Protein AF-0000000083948537 (afdb_homodimer)

Organism: NCBI:txid38313

Sequence (370 aa):
MTDNKQLETPTTLDSLDSAQWLHISETVKLLLLSIAQIELTLTDGEHNVTGLGSLFTDMAEQLREVNAWLETQEDTPAEIRDHGRHLAGKVNEGIIAFQFYDRLSQRLNHVVTGLALTEEVLRDEHSRTSEHAWKMLQRTIKSTYSLDCERKMFDLVLQGMPLHEALSQYQDEHLKQNNNDIELFMTDNKQLETPTTLDSLDSAQWLHISETVKLLLLSIAQIELTLTDGEHNVTGLGSLFTDMAEQLREVNAWLETQEDTPAEIRDHGRHLAGKVNEGIIAFQFYDRLSQRLNHVVTGLALTEEVLRDEHSRTSEHAWKMLQRTIKSTYSLDCERKMFDLVLQGMPLHEALSQYQDEHLKQNNNDIELF

Radius of gyration: 29.03 Å; Cα contacts (8 Å, |Δi|>4): 300; chains: 2; bounding box: 61×108×60 Å

Secondary structure (DSSP, 8-state):
-----------THHHHHHHHTHHHHHHHHHHHHHHHHHHHHHHHHHHHHHHHHHHHHHHHHHHHHHHHHHHH-TT--HHHHHHHHHHHHHHHHHHHHTHHHHHHHHHHHHHHHHHHHHHHHHH-HHHHT-HHHHHHHHHHHHHT--SHHHHHHHHHHHTT--HHHHHHHHHHHHHHHHHHHHTT-/-----------THHHHHHHHTHHHHHHHHHHHHHHHHHHHHHHHHHHHHHHHHHHHHHHHHHHHHHHHHHHH-TT--HHHHHHHHHHHHHHHHHHHHTHHHHHHHHHHHHHHHHHHHHHHHHH-HHHHT-HHHHHHHHHHHHHT--SHHHHHHHHHHHTT--HHHHHHHHHHHHHHHHHHHHTT-

Solvent-accessible surface area (backbone atoms only — not comparable to full-atom values): 20155 Å² total; per-residue (Å²): 138,80,76,76,80,78,76,77,71,88,62,71,72,66,63,65,56,50,44,73,46,44,42,53,60,54,50,39,43,50,40,52,50,41,41,51,53,50,51,50,39,49,53,54,47,52,55,51,50,54,51,49,52,52,49,43,53,51,41,50,55,39,47,50,53,43,44,54,53,50,70,72,39,85,83,55,53,67,69,50,55,47,35,46,52,51,40,54,52,48,46,54,50,53,61,58,58,54,52,56,51,55,54,40,51,49,53,51,49,50,40,41,52,43,43,51,52,50,38,53,36,59,72,32,71,72,39,32,55,30,68,65,50,51,51,51,50,52,49,55,48,51,67,70,49,85,47,66,58,54,44,50,37,50,53,39,41,70,72,61,46,56,65,73,58,38,50,50,53,34,50,55,50,45,48,56,53,46,54,58,49,52,68,68,104,137,81,82,75,79,75,76,80,72,91,61,73,72,66,63,66,56,49,41,73,46,44,42,53,60,54,50,40,40,51,41,51,49,42,40,51,54,51,49,51,40,49,54,54,48,51,55,52,49,54,51,50,51,52,49,46,54,51,42,50,56,39,48,50,55,43,45,54,51,50,70,72,39,85,83,55,52,67,69,50,55,47,35,46,52,52,42,55,52,49,46,54,49,52,61,56,58,54,53,58,52,56,54,41,52,49,52,52,49,50,39,40,50,45,44,51,53,51,38,54,34,59,72,33,71,70,39,31,55,29,68,64,50,52,51,52,49,53,50,56,50,51,67,70,49,85,49,67,58,54,44,50,36,49,52,39,41,70,73,61,47,56,64,72,57,37,52,50,51,33,52,54,50,46,47,55,52,47,52,54,50,52,69,69,103

Structure (mmCIF, N/CA/C/O backbone):
data_AF-0000000083948537-model_v1
#
loop_
_entity.id
_entity.type
_entity.pdbx_description
1 polymer 'Chemotaxis protein'
#
loop_
_atom_site.group_PDB
_atom_site.id
_atom_site.type_symbol
_atom_site.label_atom_id
_atom_site.label_alt_id
_atom_site.label_comp_id
_atom_site.label_asym_id
_atom_site.label_entity_id
_atom_site.label_seq_id
_atom_site.pdbx_PDB_ins_code
_atom_site.Cartn_x
_atom_site.Cartn_y
_atom_site.Cartn_z
_atom_site.occupancy
_atom_site.B_iso_or_equiv
_atom_site.auth_seq_id
_atom_site.auth_comp_id
_atom_site.auth_asym_id
_atom_site.auth_atom_id
_atom_site.pdbx_PDB_model_num
ATOM 1 N N . MET A 1 1 ? -27.094 -61.469 -36.25 1 31.59 1 MET A N 1
ATOM 2 C CA . MET A 1 1 ? -27.141 -61.5 -34.781 1 31.59 1 MET A CA 1
ATOM 3 C C . MET A 1 1 ? -25.766 -61.188 -34.188 1 31.59 1 MET A C 1
ATOM 5 O O . MET A 1 1 ? -25.094 -62.062 -33.688 1 31.59 1 MET A O 1
ATOM 9 N N . THR A 1 2 ? -25.016 -60.281 -34.812 1 32.75 2 THR A N 1
ATOM 10 C CA . THR A 1 2 ? -23.625 -59.875 -34.688 1 32.75 2 THR A CA 1
ATOM 11 C C . THR A 1 2 ? -23.375 -59.188 -33.344 1 32.75 2 THR A C 1
ATOM 13 O O . THR A 1 2 ? -24.062 -58.219 -32.969 1 32.75 2 THR A O 1
ATOM 16 N N . ASP A 1 3 ? -22.859 -59.938 -32.375 1 29.58 3 ASP A N 1
ATOM 17 C CA . ASP A 1 3 ? -22.531 -59.625 -30.984 1 29.58 3 ASP A CA 1
ATOM 18 C C . ASP A 1 3 ? -21.531 -58.469 -30.891 1 29.58 3 ASP A C 1
ATOM 20 O O . ASP A 1 3 ? -20.344 -58.688 -30.672 1 29.58 3 ASP A O 1
ATOM 24 N N . ASN A 1 4 ? -21.438 -57.656 -31.781 1 29.3 4 ASN A N 1
ATOM 25 C CA . ASN A 1 4 ? -20.281 -56.781 -31.641 1 29.3 4 ASN A CA 1
ATOM 26 C C . ASN A 1 4 ? -20.219 -56.156 -30.25 1 29.3 4 ASN A C 1
ATOM 28 O O . ASN A 1 4 ? -21.172 -55.531 -29.797 1 29.3 4 ASN A O 1
ATOM 32 N N . LYS A 1 5 ? -19.219 -56.656 -29.422 1 38.5 5 LYS A N 1
ATOM 33 C CA . LYS A 1 5 ? -18.609 -56.188 -28.188 1 38.5 5 LYS A CA 1
ATOM 34 C C . LYS A 1 5 ? -18.547 -54.688 -28.141 1 38.5 5 LYS A C 1
ATOM 36 O O . LYS A 1 5 ? -18.156 -54.031 -29.125 1 38.5 5 LYS A O 1
ATOM 41 N N . GLN A 1 6 ? -19.109 -54.031 -27.141 1 31.92 6 GLN A N 1
ATOM 42 C CA . GLN A 1 6 ? -19.297 -52.781 -26.438 1 31.92 6 GLN A CA 1
ATOM 43 C C . GLN A 1 6 ? -17.953 -52.062 -26.234 1 31.92 6 GLN A C 1
ATOM 45 O O . GLN A 1 6 ? -17.094 -52.531 -25.484 1 31.92 6 GLN A O 1
ATOM 50 N N . LEU A 1 7 ? -17.297 -51.625 -27.266 1 37.03 7 LEU A N 1
ATOM 51 C CA . LEU A 1 7 ? -16.031 -50.906 -27.094 1 37.03 7 LEU A CA 1
ATOM 52 C C . LEU A 1 7 ? -16.125 -49.938 -25.922 1 37.03 7 LEU A C 1
ATOM 54 O O . LEU A 1 7 ? -17 -49.094 -25.859 1 37.03 7 LEU A O 1
ATOM 58 N N . GLU A 1 8 ? -15.625 -50.438 -24.734 1 35.56 8 GLU A N 1
ATOM 59 C CA . GLU A 1 8 ? -15.398 -49.781 -23.469 1 35.56 8 GLU A CA 1
ATOM 60 C C . GLU A 1 8 ? -14.82 -48.375 -23.672 1 35.56 8 GLU A C 1
ATOM 62 O O . GLU A 1 8 ? -13.836 -48.219 -24.391 1 35.56 8 GLU A O 1
ATOM 67 N N . THR A 1 9 ? -15.641 -47.344 -23.75 1 33.66 9 THR A N 1
ATOM 68 C CA . THR A 1 9 ? -15.375 -45.906 -23.844 1 33.66 9 THR A CA 1
ATOM 69 C C . THR A 1 9 ? -14.227 -45.5 -22.922 1 33.66 9 THR A C 1
ATOM 71 O O . THR A 1 9 ? -14.234 -45.844 -21.734 1 33.66 9 THR A O 1
ATOM 74 N N . PRO A 1 10 ? -12.938 -45.344 -23.422 1 35.84 10 PRO A N 1
ATOM 75 C CA . PRO A 1 10 ? -11.773 -44.875 -22.688 1 35.84 10 PRO A CA 1
ATOM 76 C C . PRO A 1 10 ? -12.109 -43.719 -21.734 1 35.84 10 PRO A C 1
ATOM 78 O O . PRO A 1 10 ? -12.328 -42.594 -22.172 1 35.84 10 PRO A O 1
ATOM 81 N N . THR A 1 11 ? -13.18 -43.719 -20.906 1 36.22 11 THR A N 1
ATOM 82 C CA . THR A 1 11 ? -13.703 -42.688 -20 1 36.22 11 THR A CA 1
ATOM 83 C C . THR A 1 11 ? -12.625 -42.25 -19.016 1 36.22 11 THR A C 1
ATOM 85 O O . THR A 1 11 ? -12.625 -41.094 -18.562 1 36.22 11 THR A O 1
ATOM 88 N N . THR A 1 12 ? -11.797 -43.125 -18.406 1 37.47 12 THR A N 1
ATOM 89 C CA . THR A 1 12 ? -11.125 -42.938 -17.125 1 37.47 12 THR A CA 1
ATOM 90 C C . THR A 1 12 ? -9.969 -41.969 -17.266 1 37.47 12 THR A C 1
ATOM 92 O O . THR A 1 12 ? -9.391 -41.531 -16.266 1 37.47 12 THR A O 1
ATOM 95 N N . LEU A 1 13 ? -9.25 -41.844 -18.328 1 38.91 13 LEU A N 1
ATOM 96 C CA . LEU A 1 13 ? -8.047 -41.031 -18.469 1 38.91 13 LEU A CA 1
ATOM 97 C C . LEU A 1 13 ? -8.383 -39.531 -18.344 1 38.91 13 LEU A C 1
ATOM 99 O O . LEU A 1 13 ? -7.512 -38.719 -18 1 38.91 13 LEU A O 1
ATOM 103 N N . ASP A 1 14 ? -9.531 -38.969 -18.672 1 41.09 14 ASP A N 1
ATOM 104 C CA . ASP A 1 14 ? -9.938 -37.594 -18.75 1 41.09 14 ASP A CA 1
ATOM 105 C C . ASP A 1 14 ? -10.047 -36.969 -17.359 1 41.09 14 ASP A C 1
ATOM 107 O O . ASP A 1 14 ? -9.836 -35.75 -17.188 1 41.09 14 ASP A O 1
ATOM 111 N N . SER A 1 15 ? -10.562 -37.531 -16.297 1 42.75 15 SER A N 1
ATOM 112 C CA . SER A 1 15 ? -10.828 -37.156 -14.922 1 42.75 15 SER A CA 1
ATOM 113 C C . SER A 1 15 ? -9.531 -37.031 -14.125 1 42.75 15 SER A C 1
ATOM 115 O O . SER A 1 15 ? -9.438 -36.188 -13.219 1 42.75 15 SER A O 1
ATOM 117 N N . LEU A 1 16 ? -8.625 -38 -14.086 1 44.59 16 LEU A N 1
ATOM 118 C CA . LEU A 1 16 ? -7.324 -38.062 -13.422 1 44.59 16 LEU A CA 1
ATOM 119 C C . LEU A 1 16 ? -6.461 -36.844 -13.82 1 44.59 16 LEU A C 1
ATOM 121 O O . LEU A 1 16 ? -5.719 -36.312 -12.992 1 44.59 16 LEU A O 1
ATOM 125 N N . ASP A 1 17 ? -6.473 -36.469 -15.117 1 51.06 17 ASP A N 1
ATOM 126 C CA . ASP A 1 17 ? -5.703 -35.406 -15.789 1 51.06 17 ASP A CA 1
ATOM 127 C C . ASP A 1 17 ? -6.094 -34.031 -15.289 1 51.06 17 ASP A C 1
ATOM 129 O O . ASP A 1 17 ? -5.242 -33.156 -15.156 1 51.06 17 ASP A O 1
ATOM 133 N N . SER A 1 18 ? -7.344 -33.969 -14.93 1 56.5 18 SER A N 1
ATOM 134 C CA . SER A 1 18 ? -7.902 -32.688 -14.492 1 56.5 18 SER A CA 1
ATOM 135 C C . SER A 1 18 ? -7.336 -32.281 -13.141 1 56.5 18 SER A C 1
ATOM 137 O O . SER A 1 18 ? -7.094 -31.094 -12.906 1 56.5 18 SER A O 1
ATOM 139 N N . ALA A 1 19 ? -7.215 -33.344 -12.234 1 59.75 19 ALA A N 1
ATOM 140 C CA . ALA A 1 19 ? -6.699 -33.062 -10.898 1 59.75 19 ALA A CA 1
ATOM 141 C C . ALA A 1 19 ? -5.262 -32.562 -10.961 1 59.75 19 ALA A C 1
ATOM 143 O O . ALA A 1 19 ? -4.848 -31.734 -10.133 1 59.75 19 ALA A O 1
ATOM 144 N N . GLN A 1 20 ? -4.625 -33 -12.039 1 65.06 20 GLN A N 1
ATOM 145 C CA . GLN A 1 20 ? -3.215 -32.656 -12.172 1 65.06 20 GLN A CA 1
ATOM 146 C C . GLN A 1 20 ? -3.047 -31.172 -12.477 1 65.06 20 GLN A C 1
ATOM 148 O O . GLN A 1 20 ? -2.01 -30.578 -12.156 1 65.06 20 GLN A O 1
ATOM 153 N N . TRP A 1 21 ? -4.254 -30.641 -12.875 1 79.44 21 TRP A N 1
ATOM 154 C CA . TRP A 1 21 ? -4.129 -29.25 -13.273 1 79.44 21 TRP A CA 1
ATOM 155 C C . TRP A 1 21 ? -4.953 -28.344 -12.359 1 79.44 21 TRP A C 1
ATOM 157 O O . TRP A 1 21 ? -5.074 -27.141 -12.609 1 79.44 21 TRP A O 1
ATOM 167 N N . LEU A 1 22 ? -5.461 -28.938 -11.32 1 87.19 22 LEU A N 1
ATOM 168 C CA . LEU A 1 22 ? -6.273 -28.219 -10.336 1 87.19 22 LEU A CA 1
ATOM 169 C C . LEU A 1 22 ? -5.527 -27.016 -9.789 1 87.19 22 LEU A C 1
ATOM 171 O O . LEU A 1 22 ? -6.117 -25.953 -9.602 1 87.19 22 LEU A O 1
ATOM 175 N N . HIS A 1 23 ? -4.223 -27.203 -9.57 1 91.06 23 HIS A N 1
ATOM 176 C CA . HIS A 1 23 ? -3.43 -26.141 -8.945 1 91.06 23 HIS A CA 1
ATOM 177 C C . HIS A 1 23 ? -3.375 -24.906 -9.836 1 91.06 23 HIS A C 1
ATOM 179 O O . HIS A 1 23 ? -3.217 -23.781 -9.344 1 91.06 23 HIS A O 1
ATOM 185 N N . ILE A 1 24 ? -3.547 -25.047 -11.094 1 92.81 24 ILE A N 1
ATOM 186 C CA . ILE A 1 24 ? -3.496 -23.891 -11.984 1 92.8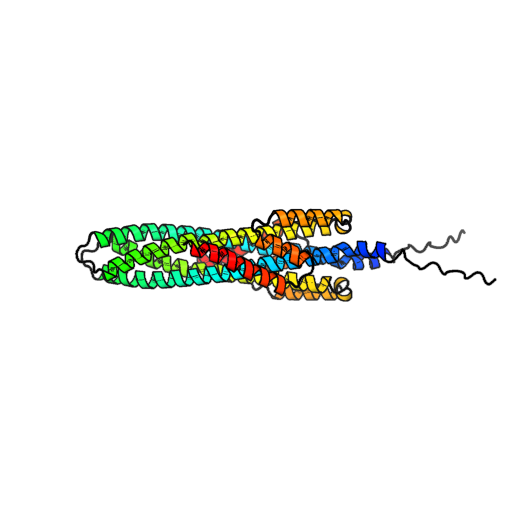1 24 ILE A CA 1
ATOM 187 C C . ILE A 1 24 ? -4.711 -23 -11.75 1 92.81 24 ILE A C 1
ATOM 189 O O . ILE A 1 24 ? -4.57 -21.797 -11.531 1 92.81 24 ILE A O 1
ATOM 193 N N . SER A 1 25 ? -5.855 -23.609 -11.789 1 91.88 25 SER A N 1
ATOM 194 C CA . SER A 1 25 ? -7.082 -22.844 -11.594 1 91.88 25 SER A CA 1
ATOM 195 C C . SER A 1 25 ? -7.109 -22.188 -10.227 1 91.88 25 SER A C 1
ATOM 197 O O . SER A 1 25 ? -7.492 -21.016 -10.102 1 91.88 25 SER A O 1
ATOM 199 N N . GLU A 1 26 ? -6.738 -22.844 -9.234 1 93.31 26 GLU A N 1
ATOM 200 C CA . GLU A 1 26 ? -6.746 -22.312 -7.875 1 93.31 26 GLU A CA 1
ATOM 201 C C . GLU A 1 26 ? -5.742 -21.172 -7.734 1 93.31 26 GLU A C 1
ATOM 203 O O . GLU A 1 26 ? -6.035 -20.156 -7.094 1 93.31 26 GLU A O 1
ATOM 208 N N . THR A 1 27 ? -4.555 -21.312 -8.266 1 95.06 27 THR A N 1
ATOM 209 C CA . THR A 1 27 ? -3.545 -20.266 -8.227 1 95.06 27 THR A CA 1
ATOM 210 C C . THR A 1 27 ? -4.047 -19.016 -8.938 1 95.06 27 THR A C 1
ATOM 212 O O . THR A 1 27 ? -3.896 -17.906 -8.422 1 95.06 27 THR A O 1
ATOM 215 N N . VAL A 1 28 ? -4.625 -19.219 -10.055 1 94.88 28 VAL A N 1
ATOM 216 C CA . VAL A 1 28 ? -5.152 -18.109 -10.828 1 94.88 28 VAL A CA 1
ATOM 217 C C . VAL A 1 28 ? -6.176 -17.328 -10 1 94.88 28 VAL A C 1
ATOM 219 O O . VAL A 1 28 ? -6.145 -16.094 -9.953 1 94.88 28 VAL A O 1
ATOM 222 N N . LYS A 1 29 ? -7.059 -18.031 -9.391 1 93.12 29 LYS A N 1
ATOM 223 C CA . LYS A 1 29 ? -8.055 -17.391 -8.539 1 93.12 29 LYS A CA 1
ATOM 224 C C . LYS A 1 29 ? -7.398 -16.547 -7.453 1 93.12 29 LYS A C 1
ATOM 226 O O . LYS A 1 29 ? -7.828 -15.422 -7.191 1 93.12 29 LYS A O 1
ATOM 231 N N . LEU A 1 30 ? -6.398 -17.062 -6.836 1 94.44 30 LEU A N 1
ATOM 232 C CA . LEU A 1 30 ? -5.746 -16.375 -5.723 1 94.44 30 LEU A CA 1
ATOM 233 C C . LEU A 1 30 ? -4.953 -15.164 -6.215 1 94.44 30 LEU A C 1
ATOM 235 O O . LEU A 1 30 ? -4.875 -14.148 -5.527 1 94.44 30 LEU A O 1
ATOM 239 N N . LEU A 1 31 ? -4.355 -15.32 -7.395 1 96.56 31 LEU A N 1
ATOM 240 C CA . LEU A 1 31 ? -3.695 -14.172 -7.996 1 96.56 31 LEU A CA 1
ATOM 241 C C . LEU A 1 31 ? -4.691 -13.047 -8.25 1 96.56 31 LEU A C 1
ATOM 243 O O . LEU A 1 31 ? -4.426 -11.883 -7.926 1 96.56 31 LEU A O 1
ATOM 247 N N . LEU A 1 32 ? -5.828 -13.398 -8.766 1 94.75 32 LEU A N 1
ATOM 248 C CA . LEU A 1 32 ? -6.867 -12.414 -9.062 1 94.75 32 LEU A CA 1
ATOM 249 C C . LEU A 1 32 ? -7.363 -11.75 -7.781 1 94.75 32 LEU A C 1
ATOM 251 O O . LEU A 1 32 ? -7.578 -10.539 -7.754 1 94.75 32 LEU A O 1
ATOM 255 N N . LEU A 1 33 ? -7.523 -12.492 -6.816 1 94.19 33 LEU A N 1
ATOM 256 C CA . LEU A 1 33 ? -7.938 -11.953 -5.527 1 94.19 33 LEU A CA 1
ATOM 257 C C . LEU A 1 33 ? -6.902 -10.969 -4.992 1 94.19 33 LEU A C 1
ATOM 259 O O . LEU A 1 33 ? -7.258 -9.898 -4.492 1 94.19 33 LEU A O 1
ATOM 263 N N . SER A 1 34 ? -5.672 -11.352 -5.031 1 96.44 34 SER A N 1
ATOM 264 C CA . SER A 1 34 ? -4.598 -10.477 -4.574 1 96.44 34 SER A CA 1
ATOM 265 C C . SER A 1 34 ? -4.59 -9.164 -5.352 1 96.44 34 SER A C 1
ATOM 267 O O . SER A 1 34 ? -4.441 -8.086 -4.77 1 96.44 34 SER A O 1
ATOM 269 N N . ILE A 1 35 ? -4.77 -9.273 -6.66 1 96.31 35 ILE A N 1
ATOM 270 C CA . ILE A 1 35 ? -4.82 -8.078 -7.504 1 96.31 35 ILE A CA 1
ATOM 271 C C . ILE A 1 35 ? -5.977 -7.188 -7.062 1 96.31 35 ILE A C 1
ATOM 273 O O . ILE A 1 35 ? -5.809 -5.977 -6.902 1 96.31 35 ILE A O 1
ATOM 277 N N . ALA A 1 36 ? -7.078 -7.789 -6.852 1 93.44 36 ALA A N 1
ATOM 278 C CA . ALA A 1 36 ? -8.258 -7.039 -6.43 1 93.44 36 ALA A CA 1
ATOM 279 C C . ALA A 1 36 ? -7.992 -6.285 -5.129 1 93.44 36 ALA A C 1
ATOM 281 O O . ALA A 1 36 ? -8.328 -5.102 -5.012 1 93.44 36 ALA A O 1
ATOM 282 N N . GLN A 1 37 ? -7.422 -6.938 -4.195 1 93.06 37 GLN A N 1
ATOM 283 C CA . GLN A 1 37 ? -7.152 -6.34 -2.893 1 93.06 37 GLN A CA 1
ATOM 284 C C . GLN A 1 37 ? -6.164 -5.184 -3.012 1 93.06 37 GLN A C 1
ATOM 286 O O . GLN A 1 37 ? -6.32 -4.152 -2.355 1 93.06 37 GLN A O 1
ATOM 291 N N . ILE A 1 38 ? -5.184 -5.359 -3.801 1 96.56 38 ILE A N 1
ATOM 292 C CA . ILE A 1 38 ? -4.195 -4.297 -3.971 1 96.56 38 ILE A CA 1
ATOM 293 C C . ILE A 1 38 ? -4.836 -3.107 -4.68 1 96.56 38 ILE A C 1
ATOM 295 O O . ILE A 1 38 ? -4.621 -1.957 -4.293 1 96.56 38 ILE A O 1
ATOM 299 N N . GLU A 1 39 ? -5.621 -3.361 -5.688 1 93.62 39 GLU A N 1
ATOM 300 C CA . GLU A 1 39 ? -6.297 -2.283 -6.402 1 93.62 39 GLU A CA 1
ATOM 301 C C . GLU A 1 39 ? -7.211 -1.492 -5.469 1 93.62 39 GLU A C 1
ATOM 303 O O . GLU A 1 39 ? -7.254 -0.262 -5.531 1 93.62 39 GLU A O 1
ATOM 308 N N . LEU A 1 40 ? -7.91 -2.146 -4.688 1 90.75 40 LEU A N 1
ATOM 309 C CA . LEU A 1 40 ? -8.758 -1.475 -3.709 1 90.75 40 LEU A CA 1
ATOM 310 C C . LEU A 1 40 ? -7.918 -0.639 -2.748 1 90.75 40 LEU A C 1
ATOM 312 O O . LEU A 1 40 ? -8.305 0.473 -2.385 1 90.75 40 LEU A O 1
ATOM 316 N N . THR A 1 41 ? -6.836 -1.247 -2.309 1 92.5 41 THR A N 1
ATOM 317 C CA . THR A 1 41 ? -5.918 -0.534 -1.429 1 92.5 41 THR A CA 1
ATOM 318 C C . THR A 1 41 ? -5.434 0.757 -2.082 1 92.5 41 THR A C 1
ATOM 320 O O . THR A 1 41 ? -5.434 1.816 -1.452 1 92.5 41 THR A O 1
ATOM 323 N N . LEU A 1 42 ? -5.047 0.688 -3.33 1 93.31 42 LEU A N 1
ATOM 324 C CA . LEU A 1 42 ? -4.543 1.842 -4.066 1 93.31 42 LEU A CA 1
ATOM 325 C C . LEU A 1 42 ? -5.633 2.891 -4.25 1 93.31 42 LEU A C 1
ATOM 327 O O . LEU A 1 42 ? -5.379 4.09 -4.109 1 93.31 42 LEU A O 1
ATOM 331 N N . THR A 1 43 ? -6.801 2.459 -4.539 1 89.75 43 THR A N 1
ATOM 332 C CA . THR A 1 43 ? -7.918 3.379 -4.73 1 89.75 43 THR A CA 1
ATOM 333 C C . THR A 1 43 ? -8.242 4.113 -3.436 1 89.75 43 THR A C 1
ATOM 335 O O . THR A 1 43 ? -8.352 5.344 -3.424 1 89.75 43 THR A O 1
ATOM 338 N N . ASP A 1 44 ? -8.344 3.391 -2.344 1 86.38 44 ASP A N 1
ATOM 339 C CA . ASP A 1 44 ? -8.586 3.986 -1.033 1 86.38 44 ASP A CA 1
ATOM 340 C C . ASP A 1 44 ? -7.453 4.93 -0.638 1 86.38 44 ASP A C 1
ATOM 342 O O . ASP A 1 44 ? -7.699 6.023 -0.127 1 86.38 44 ASP A O 1
ATOM 346 N N . GLY A 1 45 ? -6.23 4.395 -0.872 1 88.06 45 GLY A N 1
ATOM 347 C CA . GLY A 1 45 ? -5.07 5.207 -0.538 1 88.06 45 GLY A CA 1
ATOM 348 C C . GLY A 1 45 ? -5.023 6.52 -1.297 1 88.06 45 GLY A C 1
ATOM 349 O O . GLY A 1 45 ? -4.734 7.566 -0.717 1 88.06 45 GLY A O 1
ATOM 350 N N . GLU A 1 46 ? -5.289 6.5 -2.584 1 87 46 GLU A N 1
ATOM 351 C CA . GLU A 1 46 ? -5.27 7.691 -3.424 1 87 46 GLU A CA 1
ATOM 352 C C . GLU A 1 46 ? -6.285 8.727 -2.939 1 87 46 GLU A C 1
ATOM 354 O O . GLU A 1 46 ? -5.984 9.922 -2.881 1 87 46 GLU A O 1
ATOM 359 N N . HIS A 1 47 ? -7.441 8.32 -2.598 1 84.12 47 HIS A N 1
ATOM 360 C CA . HIS A 1 47 ? -8.484 9.211 -2.096 1 84.12 47 HIS A CA 1
ATOM 361 C C . HIS A 1 47 ? -8.055 9.891 -0.801 1 84.12 47 HIS A C 1
ATOM 363 O O . HIS A 1 47 ? -8.18 11.109 -0.663 1 84.12 47 HIS A O 1
ATOM 369 N N . ASN A 1 48 ? -7.539 9.086 0.012 1 84.5 48 ASN A N 1
ATOM 370 C CA . ASN A 1 48 ? -7.164 9.602 1.325 1 84.5 48 ASN A CA 1
ATOM 371 C C . ASN A 1 48 ? -5.945 10.516 1.24 1 84.5 48 ASN A C 1
ATOM 373 O O . ASN A 1 48 ? -5.91 11.57 1.88 1 84.5 48 ASN A O 1
ATOM 377 N N . VAL A 1 49 ? -4.957 10.227 0.45 1 86.06 49 VAL A N 1
ATOM 378 C CA . VAL A 1 49 ? -3.738 11.016 0.316 1 86.06 49 VAL A CA 1
ATOM 379 C C . VAL A 1 49 ? -4.059 12.344 -0.371 1 86.06 49 VAL A C 1
ATOM 381 O O . VAL A 1 49 ? -3.508 13.383 -0.01 1 86.06 49 VAL A O 1
ATOM 384 N N . THR A 1 50 ? -4.891 12.312 -1.386 1 84.5 50 THR A N 1
ATOM 385 C CA . THR A 1 50 ? -5.344 13.539 -2.027 1 84.5 50 THR A CA 1
ATOM 386 C C . THR A 1 50 ? -6.008 14.469 -1.015 1 84.5 50 THR A C 1
ATOM 388 O O . THR A 1 50 ? -5.742 15.672 -0.996 1 84.5 50 THR A O 1
ATOM 391 N N . GLY A 1 51 ? -6.836 13.938 -0.18 1 85.06 51 GLY A N 1
ATOM 392 C CA . GLY A 1 51 ? -7.457 14.711 0.881 1 85.06 51 GLY A CA 1
ATOM 393 C C . GLY A 1 51 ? -6.457 15.328 1.84 1 85.06 51 GLY A C 1
ATOM 394 O O . GLY A 1 51 ? -6.582 16.5 2.213 1 85.06 51 GLY A O 1
ATOM 395 N N . LEU A 1 52 ? -5.484 14.562 2.199 1 86.5 52 LEU A N 1
ATOM 396 C CA . LEU A 1 52 ? -4.445 15.055 3.1 1 86.5 52 LEU A CA 1
ATOM 397 C C . LEU A 1 52 ? -3.621 16.156 2.436 1 86.5 52 LEU A C 1
ATOM 399 O O . LEU A 1 52 ? -3.238 17.125 3.086 1 86.5 52 LEU A O 1
ATOM 403 N N . GLY A 1 53 ? -3.346 15.969 1.186 1 84.62 53 GLY A N 1
ATOM 404 C CA . GLY A 1 53 ? -2.645 17.016 0.462 1 84.62 53 GLY A CA 1
ATOM 405 C C . GLY A 1 53 ? -3.367 18.359 0.499 1 84.62 53 GLY A C 1
ATOM 406 O O . GLY A 1 53 ? -2.75 19.391 0.744 1 84.62 53 GLY A O 1
ATOM 407 N N . SER A 1 54 ? -4.625 18.312 0.289 1 87.75 54 SER A N 1
ATOM 408 C CA . SER A 1 54 ? -5.445 19.531 0.352 1 87.75 54 SER A CA 1
ATOM 409 C C . SER A 1 54 ? -5.445 20.125 1.757 1 87.75 54 SER A C 1
ATOM 411 O O . SER A 1 54 ? -5.418 21.344 1.919 1 87.75 54 SER A O 1
ATOM 413 N N . LEU A 1 55 ? -5.488 19.219 2.637 1 88.75 55 LEU A N 1
ATOM 414 C CA . LEU A 1 55 ? -5.484 19.656 4.031 1 88.75 55 LEU A CA 1
ATOM 415 C C . LEU A 1 55 ? -4.211 20.422 4.355 1 88.75 55 LEU A C 1
ATOM 417 O O . LEU A 1 55 ? -4.273 21.5 4.953 1 88.75 55 LEU A O 1
ATOM 421 N N . PHE A 1 56 ? -3.059 20 3.961 1 89.44 56 PHE A N 1
ATOM 422 C CA . PHE A 1 56 ? -1.785 20.656 4.223 1 89.44 56 PHE A CA 1
ATOM 423 C C . PHE A 1 56 ? -1.707 22 3.49 1 89.44 56 PHE A C 1
ATOM 425 O O . PHE A 1 56 ? -1.184 22.969 4.023 1 89.44 56 PHE A O 1
ATOM 432 N N . THR A 1 57 ? -2.207 22.031 2.316 1 88.12 57 THR A N 1
ATOM 433 C CA . THR A 1 57 ? -2.213 23.266 1.552 1 88.12 57 THR A CA 1
ATOM 434 C C . THR A 1 57 ? -3.059 24.328 2.25 1 88.12 57 THR A C 1
ATOM 436 O O . THR A 1 57 ? -2.641 25.484 2.373 1 88.12 57 THR A O 1
ATOM 439 N N . ASP A 1 58 ? -4.207 23.922 2.693 1 90.88 58 ASP A N 1
ATOM 440 C CA . ASP A 1 58 ? -5.086 24.828 3.432 1 90.88 58 ASP A CA 1
ATOM 441 C C . ASP A 1 58 ? -4.414 25.312 4.715 1 90.88 58 ASP A C 1
ATOM 443 O O . ASP A 1 58 ? -4.496 26.5 5.047 1 90.88 58 ASP A O 1
ATOM 447 N N . MET A 1 59 ? -3.811 24.422 5.395 1 92.19 59 MET A N 1
ATOM 448 C CA . MET A 1 59 ? -3.123 24.781 6.629 1 92.19 59 MET A CA 1
ATOM 449 C C . MET A 1 59 ? -2.008 25.781 6.363 1 92.19 59 MET A C 1
ATOM 451 O O . MET A 1 59 ? -1.833 26.734 7.117 1 92.19 59 MET A O 1
ATOM 455 N N . ALA A 1 60 ? -1.274 25.578 5.309 1 91.44 60 ALA A N 1
ATOM 456 C CA . ALA A 1 60 ? -0.189 26.484 4.965 1 91.44 60 ALA A CA 1
ATOM 457 C C . ALA A 1 60 ? -0.714 27.906 4.734 1 91.44 60 ALA A C 1
ATOM 459 O O . ALA A 1 60 ? -0.115 28.875 5.191 1 91.44 60 ALA A O 1
ATOM 460 N N . GLU A 1 61 ? -1.805 27.984 4.055 1 91.81 61 GLU A N 1
ATOM 461 C CA . GLU A 1 61 ? -2.393 29.281 3.738 1 91.81 61 GLU A CA 1
ATOM 462 C C . GLU A 1 61 ? -2.883 29.984 5 1 91.81 61 GLU A C 1
ATOM 464 O O . GLU A 1 61 ? -2.594 31.172 5.211 1 91.81 61 GLU A O 1
ATOM 469 N N . GLN A 1 62 ? -3.627 29.297 5.824 1 91.31 62 GLN A N 1
ATOM 470 C CA . GLN A 1 62 ? -4.148 29.875 7.062 1 91.31 62 GLN A CA 1
ATOM 471 C C . GLN A 1 62 ? -3.018 30.266 8.008 1 91.31 62 GLN A C 1
ATOM 473 O O . GLN A 1 62 ? -3.086 31.297 8.664 1 91.31 62 GLN A O 1
ATOM 478 N N . LEU A 1 63 ? -2.008 29.406 8.07 1 94.44 63 LEU A N 1
ATOM 479 C CA . LEU A 1 63 ? -0.869 29.672 8.938 1 94.44 63 LEU A CA 1
ATOM 480 C C . LEU A 1 63 ? -0.113 30.922 8.484 1 94.44 63 LEU A C 1
ATOM 482 O O . LEU A 1 63 ? 0.383 31.688 9.305 1 94.44 63 LEU A O 1
ATOM 486 N N . ARG A 1 64 ? -0.001 31.078 7.184 1 93.5 64 ARG A N 1
ATOM 487 C CA . ARG A 1 64 ? 0.643 32.25 6.641 1 93.5 64 ARG A CA 1
ATOM 488 C C . ARG A 1 64 ? -0.046 33.531 7.133 1 93.5 64 ARG A C 1
ATOM 490 O O . ARG A 1 64 ? 0.619 34.5 7.496 1 93.5 64 ARG A O 1
ATOM 497 N N . GLU A 1 65 ? -1.354 33.594 7.219 1 93.44 65 GLU A N 1
ATOM 498 C CA . GLU A 1 65 ? -2.121 34.75 7.684 1 93.44 65 GLU A CA 1
ATOM 499 C C . GLU A 1 65 ? -1.868 35 9.164 1 93.44 65 GLU A C 1
ATOM 501 O O . GLU A 1 65 ? -1.666 36.156 9.57 1 93.44 65 GLU A O 1
ATOM 506 N N . VAL A 1 66 ? -1.852 34 9.93 1 94.69 66 VAL A N 1
ATOM 507 C CA . VAL A 1 66 ? -1.627 34.125 11.367 1 94.69 66 VAL A CA 1
ATOM 508 C C . VAL A 1 66 ? -0.217 34.656 11.625 1 94.69 66 VAL A C 1
ATOM 510 O O . VAL A 1 66 ? -0.031 35.625 12.383 1 94.69 66 VAL A O 1
ATOM 513 N N . ASN A 1 67 ? 0.714 34.031 10.938 1 95.12 67 ASN A N 1
ATOM 514 C CA . ASN A 1 67 ? 2.104 34.438 11.141 1 95.12 67 ASN A CA 1
ATOM 515 C C . ASN A 1 67 ? 2.357 35.875 10.672 1 95.12 67 ASN A C 1
ATOM 517 O O . ASN A 1 67 ? 3.125 36.594 11.289 1 95.12 67 ASN A O 1
ATOM 521 N N . ALA A 1 68 ? 1.734 36.219 9.57 1 94.31 68 ALA A N 1
ATOM 522 C CA . ALA A 1 68 ? 1.868 37.594 9.078 1 94.31 68 ALA A CA 1
ATOM 523 C C . ALA A 1 68 ? 1.367 38.594 10.117 1 94.31 68 ALA A C 1
ATOM 525 O O . ALA A 1 68 ? 2.012 39.625 10.359 1 94.31 68 ALA A O 1
ATOM 526 N N . TRP A 1 69 ? 0.273 38.312 10.719 1 93.81 69 TRP A N 1
ATOM 527 C CA . TRP A 1 69 ? -0.292 39.188 11.734 1 93.81 69 TRP A CA 1
ATOM 528 C C . TRP A 1 69 ? 0.612 39.25 12.961 1 93.81 69 TRP A C 1
ATOM 530 O O . TRP A 1 69 ? 0.858 40.312 13.5 1 93.81 69 TRP A O 1
ATOM 540 N N . LEU A 1 70 ? 1.108 38.094 13.391 1 93.62 70 LEU A N 1
ATOM 541 C CA . LEU A 1 70 ? 1.993 38.031 14.547 1 93.62 70 LEU A CA 1
ATOM 542 C C . L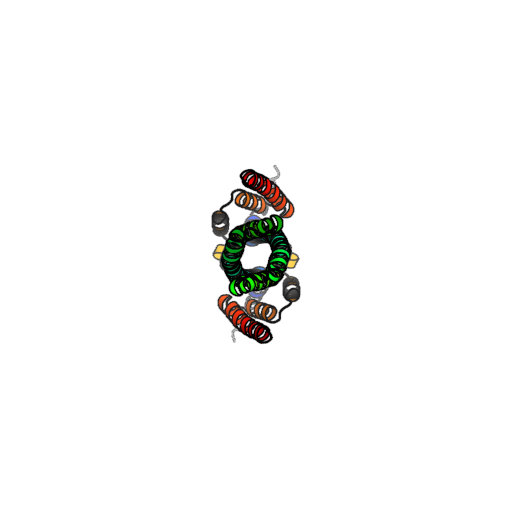EU A 1 70 ? 3.225 38.906 14.328 1 93.62 70 LEU A C 1
ATOM 544 O O . LEU A 1 70 ? 3.699 39.562 15.258 1 93.62 70 LEU A O 1
ATOM 548 N N . GLU A 1 71 ? 3.709 38.969 13.133 1 92.38 71 GLU A N 1
ATOM 549 C CA . GLU A 1 71 ? 4.918 39.719 12.805 1 92.38 71 GLU A CA 1
ATOM 550 C C . GLU A 1 71 ? 4.656 41.219 12.836 1 92.38 71 GLU A C 1
ATOM 552 O O . GLU A 1 71 ? 5.57 42 13.086 1 92.38 71 GLU A O 1
ATOM 557 N N . THR A 1 72 ? 3.424 41.625 12.625 1 90.81 72 THR A N 1
ATOM 558 C CA . THR A 1 72 ? 3.086 43.031 12.609 1 90.81 72 THR A CA 1
ATOM 559 C C . THR A 1 72 ? 2.906 43.562 14.023 1 90.81 72 THR A C 1
ATOM 561 O O . THR A 1 72 ? 2.908 44.781 14.242 1 90.81 72 THR A O 1
ATOM 564 N N . GLN A 1 73 ? 2.748 42.562 14.922 1 89.19 73 GLN A N 1
ATOM 565 C CA . GLN A 1 73 ? 2.504 42.969 16.297 1 89.19 73 GLN A CA 1
ATOM 566 C C . GLN A 1 73 ? 3.814 43.125 17.078 1 89.19 73 GLN A C 1
ATOM 568 O O . GLN A 1 73 ? 4.512 42.125 17.328 1 89.19 73 GLN A O 1
ATOM 573 N N . GLU A 1 74 ? 4.207 44.281 17.531 1 86.75 74 GLU A N 1
ATOM 574 C CA . GLU A 1 74 ? 5.469 44.594 18.203 1 86.75 74 GLU A CA 1
ATOM 575 C C . GLU A 1 74 ? 5.562 43.875 19.547 1 86.75 74 GLU A C 1
ATOM 577 O O . GLU A 1 74 ? 6.656 43.5 19.984 1 86.75 74 GLU A O 1
ATOM 582 N N . ASP A 1 75 ? 4.441 43.656 20.234 1 88.81 75 ASP A N 1
ATOM 583 C CA . ASP A 1 75 ? 4.43 43.125 21.578 1 88.81 75 ASP A CA 1
ATOM 584 C C . ASP A 1 75 ? 4.367 41.594 21.562 1 88.81 75 ASP A C 1
ATOM 586 O O . ASP A 1 75 ? 4.336 40.938 22.609 1 88.81 75 ASP A O 1
ATOM 590 N N . THR A 1 76 ? 4.359 41 20.375 1 92.44 76 THR A N 1
ATOM 591 C CA . THR A 1 76 ? 4.34 39.531 20.312 1 92.44 76 THR A CA 1
ATOM 592 C C . THR A 1 76 ? 5.633 38.969 20.875 1 92.44 76 THR A C 1
ATOM 594 O O . THR A 1 76 ? 6.723 39.281 20.406 1 92.44 76 THR A O 1
ATOM 597 N N . PRO A 1 77 ? 5.492 38.094 21.875 1 94.38 77 PRO A N 1
ATOM 598 C CA . PRO A 1 77 ? 6.688 37.469 22.422 1 94.38 77 PRO A CA 1
ATOM 599 C C . PRO A 1 77 ? 7.461 36.656 21.391 1 94.38 77 PRO A C 1
ATOM 601 O O . PRO A 1 77 ? 6.855 36.031 20.5 1 94.38 77 PRO A O 1
ATOM 604 N N . ALA A 1 78 ? 8.711 36.625 21.531 1 94.06 78 ALA A N 1
ATOM 605 C CA . ALA A 1 78 ? 9.586 35.906 20.609 1 94.06 78 ALA A CA 1
ATOM 606 C C . ALA A 1 78 ? 9.219 34.438 20.547 1 94.06 78 ALA A C 1
ATOM 608 O O . ALA A 1 78 ? 9.25 33.812 19.484 1 94.06 78 ALA A O 1
ATOM 609 N N . GLU A 1 79 ? 8.875 33.906 21.688 1 94.88 79 GLU A N 1
ATOM 610 C CA . GLU A 1 79 ? 8.516 32.5 21.781 1 94.88 79 GLU A CA 1
ATOM 611 C C . GLU A 1 79 ? 7.309 32.188 20.891 1 94.88 79 GLU A C 1
ATOM 613 O O . GLU A 1 79 ? 7.262 31.125 20.25 1 94.88 79 GLU A O 1
ATOM 618 N N . ILE A 1 80 ? 6.398 33.031 20.859 1 94.81 80 ILE A N 1
ATOM 619 C CA . ILE A 1 80 ? 5.18 32.812 20.078 1 94.81 80 ILE A CA 1
ATOM 620 C C . ILE A 1 80 ? 5.492 32.938 18.578 1 94.81 80 ILE A C 1
ATOM 622 O O . ILE A 1 80 ? 5 32.156 17.781 1 94.81 80 ILE A O 1
ATOM 626 N N . ARG A 1 81 ? 6.262 33.906 18.188 1 93.56 81 ARG A N 1
ATOM 627 C CA . ARG A 1 81 ? 6.695 34.031 16.797 1 93.56 81 ARG A CA 1
ATOM 628 C C . ARG A 1 81 ? 7.453 32.781 16.344 1 93.56 81 ARG A C 1
ATOM 630 O O . ARG A 1 81 ? 7.262 32.344 15.211 1 93.56 81 ARG A O 1
ATOM 637 N N . ASP A 1 82 ? 8.258 32.281 17.281 1 94.31 82 ASP A N 1
ATOM 638 C CA . ASP A 1 82 ? 9.008 31.078 16.953 1 94.31 82 ASP A CA 1
ATOM 639 C C . ASP A 1 82 ? 8.07 29.891 16.75 1 94.31 82 ASP A C 1
ATOM 641 O O . ASP A 1 82 ? 8.273 29.078 15.844 1 94.31 82 ASP A O 1
ATOM 645 N N . HIS A 1 83 ? 7.074 29.766 17.594 1 92 83 HIS A N 1
ATOM 646 C CA . HIS A 1 83 ? 6.09 28.703 17.406 1 92 83 HIS A CA 1
ATOM 647 C C . HIS A 1 83 ? 5.438 28.797 16.031 1 92 83 HIS A C 1
ATOM 649 O O . HIS A 1 83 ? 5.281 27.781 15.352 1 92 83 HIS A O 1
ATOM 655 N N . GLY A 1 84 ? 5.082 30 15.633 1 92.38 84 GLY A N 1
ATOM 656 C CA . GLY A 1 84 ? 4.488 30.203 14.328 1 92.38 84 GLY A CA 1
ATOM 657 C C . GLY A 1 84 ? 5.398 29.781 13.188 1 92.38 84 GLY A C 1
ATOM 658 O O . GLY A 1 84 ? 4.961 29.109 12.25 1 92.38 84 GLY A O 1
ATOM 659 N N . ARG A 1 85 ? 6.613 30.141 13.312 1 91.94 85 ARG A N 1
ATOM 660 C CA . ARG A 1 85 ? 7.59 29.812 12.281 1 91.94 85 ARG A CA 1
ATOM 661 C C . ARG A 1 85 ? 7.84 28.312 12.219 1 91.94 85 ARG A C 1
ATOM 663 O O . ARG A 1 85 ? 7.922 27.734 11.141 1 91.94 85 ARG A O 1
ATOM 670 N N . HIS A 1 86 ? 7.965 27.703 13.375 1 92.19 86 HIS A N 1
ATOM 671 C CA . HIS A 1 86 ? 8.172 26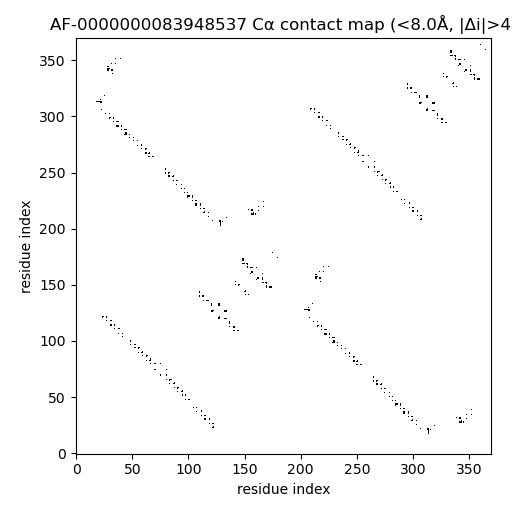.25 13.445 1 92.19 86 HIS A CA 1
ATOM 672 C C . HIS A 1 86 ? 6.992 25.5 12.836 1 92.19 86 HIS A C 1
ATOM 674 O O . HIS A 1 86 ? 7.184 24.5 12.141 1 92.19 86 HIS A O 1
ATOM 680 N N . LEU A 1 87 ? 5.82 26.047 13.117 1 94 87 LEU A N 1
ATOM 681 C CA . LEU A 1 87 ? 4.625 25.438 12.547 1 94 87 LEU A CA 1
ATOM 682 C C . LEU A 1 87 ? 4.672 25.469 11.023 1 94 87 LEU A C 1
ATOM 684 O O . LEU A 1 87 ? 4.371 24.469 10.359 1 94 87 LEU A O 1
ATOM 688 N N . ALA A 1 88 ? 5.031 26.594 10.484 1 91.62 88 ALA A N 1
ATOM 689 C CA . ALA A 1 88 ? 5.121 26.734 9.031 1 91.62 88 ALA A CA 1
ATOM 690 C C . ALA A 1 88 ? 6.129 25.734 8.453 1 91.62 88 ALA A C 1
ATOM 692 O O . ALA A 1 88 ? 5.879 25.125 7.41 1 91.62 88 ALA A O 1
ATOM 693 N N . GLY A 1 89 ? 7.27 25.578 9.109 1 91.5 89 GLY A N 1
ATOM 694 C CA . GLY A 1 89 ? 8.258 24.578 8.695 1 91.5 89 GLY A CA 1
ATOM 695 C C . GLY A 1 89 ? 7.723 23.156 8.727 1 91.5 89 GLY A C 1
ATOM 696 O O . GLY A 1 89 ? 7.965 22.391 7.801 1 91.5 89 GLY A O 1
ATOM 697 N N . LYS A 1 90 ? 6.996 22.859 9.727 1 90.12 90 LYS A N 1
ATOM 698 C CA . LYS A 1 90 ? 6.445 21.516 9.883 1 90.12 90 LYS A CA 1
ATOM 699 C C . LYS A 1 90 ? 5.391 21.219 8.812 1 90.12 90 LYS A C 1
ATOM 701 O O . LYS A 1 90 ? 5.305 20.109 8.305 1 90.12 90 LYS A O 1
ATOM 706 N N . VAL A 1 91 ? 4.535 22.188 8.539 1 90.69 91 VAL A N 1
ATOM 707 C CA . VAL A 1 91 ? 3.549 22.031 7.477 1 90.69 91 VAL A CA 1
ATOM 708 C C . VAL A 1 91 ? 4.254 21.719 6.16 1 90.69 91 VAL A C 1
ATOM 710 O O . VAL A 1 91 ? 3.836 20.828 5.422 1 90.69 91 VAL A O 1
ATOM 713 N N . ASN A 1 92 ? 5.32 22.438 5.879 1 87.88 92 ASN A N 1
ATOM 714 C CA . ASN A 1 92 ? 6.086 22.203 4.66 1 87.88 92 ASN A CA 1
ATOM 715 C C . ASN A 1 92 ? 6.703 20.797 4.656 1 87.88 92 ASN A C 1
ATOM 717 O O . ASN A 1 92 ? 6.734 20.141 3.619 1 87.88 92 ASN A O 1
ATOM 721 N N . GLU A 1 93 ? 7.164 20.391 5.805 1 86.5 93 GLU A N 1
ATOM 722 C CA . GLU A 1 93 ? 7.688 19.031 5.941 1 86.5 93 GLU A CA 1
ATOM 723 C C . GLU A 1 93 ? 6.609 18 5.648 1 86.5 93 GLU A C 1
ATOM 725 O O . GLU A 1 93 ? 6.887 16.953 5.043 1 86.5 93 GLU A O 1
ATOM 730 N N . GLY A 1 94 ? 5.445 18.234 6.133 1 83.88 94 GLY A N 1
ATOM 731 C CA . GLY A 1 94 ? 4.332 17.344 5.879 1 83.88 94 GLY A CA 1
ATOM 732 C C . GLY A 1 94 ? 3.992 17.203 4.406 1 83.88 94 GLY A C 1
ATOM 733 O O . GLY A 1 94 ? 3.73 16.109 3.92 1 83.88 94 GLY A O 1
ATOM 734 N N . ILE A 1 95 ? 4.07 18.266 3.707 1 80.88 95 ILE A N 1
ATOM 735 C CA . ILE A 1 95 ? 3.777 18.266 2.279 1 80.88 95 ILE A CA 1
ATOM 736 C C . ILE A 1 95 ? 4.793 17.406 1.539 1 80.88 95 ILE A C 1
ATOM 738 O O . ILE A 1 95 ? 4.426 16.625 0.661 1 80.88 95 ILE A O 1
ATOM 742 N N . ILE A 1 96 ? 6.031 17.391 1.928 1 77.94 96 ILE A N 1
ATOM 743 C CA . ILE A 1 96 ? 7.105 16.625 1.307 1 77.94 96 ILE A CA 1
ATOM 744 C C . ILE A 1 96 ? 6.957 15.148 1.656 1 77.94 96 ILE A C 1
ATOM 746 O O . ILE A 1 96 ? 7.16 14.281 0.804 1 77.94 96 ILE A O 1
ATOM 750 N N . ALA A 1 97 ? 6.559 14.844 2.834 1 73.75 97 ALA A N 1
ATOM 751 C CA . ALA A 1 97 ? 6.461 13.469 3.322 1 73.75 97 ALA A CA 1
ATOM 752 C C . ALA A 1 97 ? 5.418 12.68 2.535 1 73.75 97 ALA A C 1
ATOM 754 O O . ALA A 1 97 ? 5.508 11.461 2.424 1 73.75 97 ALA A O 1
ATOM 755 N N . PHE A 1 98 ? 4.523 13.383 1.873 1 74.62 98 PHE A N 1
ATOM 756 C CA . PHE A 1 98 ? 3.5 12.672 1.116 1 74.62 98 PHE A CA 1
ATOM 757 C C . PHE A 1 98 ? 4.094 12.039 -0.138 1 74.62 98 PHE A C 1
ATOM 759 O O . PHE A 1 98 ? 3.482 11.156 -0.742 1 74.62 98 PHE A O 1
ATOM 766 N N . GLN A 1 99 ? 5.27 12.352 -0.445 1 77.44 99 GLN A N 1
ATOM 767 C CA . GLN A 1 99 ? 5.922 11.773 -1.616 1 77.44 99 GLN A CA 1
ATOM 768 C C . GLN A 1 99 ? 6.125 10.273 -1.448 1 77.44 99 GLN A C 1
ATOM 770 O O . GLN A 1 99 ? 6.176 9.531 -2.434 1 77.44 99 GLN A O 1
ATOM 775 N N . PHE A 1 100 ? 6.219 9.828 -0.149 1 81.62 100 PHE A N 1
ATOM 776 C CA . PHE A 1 100 ? 6.422 8.398 0.064 1 81.62 100 PHE A CA 1
ATOM 777 C C . PHE A 1 100 ? 5.277 7.594 -0.543 1 81.62 100 PHE A C 1
ATOM 779 O O . PHE A 1 100 ? 5.469 6.441 -0.94 1 81.62 100 PHE A O 1
ATOM 786 N N . TYR A 1 101 ? 4.078 8.195 -0.591 1 86.62 101 TYR A N 1
ATOM 787 C CA . TYR A 1 101 ? 2.936 7.453 -1.106 1 86.62 101 TYR A CA 1
ATOM 788 C C . TYR A 1 101 ? 3.07 7.215 -2.605 1 86.62 101 TYR A C 1
ATOM 790 O O . TYR A 1 101 ? 2.604 6.199 -3.125 1 86.62 101 TYR A O 1
ATOM 798 N N . ASP A 1 102 ? 3.674 8.211 -3.252 1 86.75 102 ASP A N 1
ATOM 799 C CA . ASP A 1 102 ? 3.92 8.008 -4.676 1 86.75 102 ASP A CA 1
ATOM 800 C C . ASP A 1 102 ? 4.766 6.758 -4.918 1 86.75 102 ASP A C 1
ATOM 802 O O . ASP A 1 102 ? 4.434 5.938 -5.777 1 86.75 102 ASP A O 1
ATOM 806 N N . ARG A 1 103 ? 5.75 6.629 -4.176 1 86.25 103 ARG A N 1
ATOM 807 C CA . ARG A 1 103 ? 6.609 5.453 -4.293 1 86.25 103 ARG A CA 1
ATOM 808 C C . ARG A 1 103 ? 5.855 4.184 -3.912 1 86.25 103 ARG A C 1
ATOM 810 O O . ARG A 1 103 ? 6.02 3.145 -4.555 1 86.25 103 ARG A O 1
ATOM 817 N N . LEU A 1 104 ? 5.121 4.289 -2.844 1 92.12 104 LEU A N 1
ATOM 818 C CA . LEU A 1 104 ? 4.309 3.162 -2.404 1 92.12 104 LEU A CA 1
ATOM 819 C C . LEU A 1 104 ? 3.355 2.717 -3.51 1 92.12 104 LEU A C 1
ATOM 821 O O . LEU A 1 104 ? 3.273 1.526 -3.822 1 92.12 104 LEU A O 1
ATOM 825 N N . SER A 1 105 ? 2.645 3.676 -4.062 1 94.06 105 SER A N 1
ATOM 826 C CA . SER A 1 105 ? 1.682 3.373 -5.117 1 94.06 105 SER A CA 1
ATOM 827 C C . SER A 1 105 ? 2.373 2.791 -6.348 1 94.06 105 SER A C 1
ATOM 829 O O . SER A 1 105 ? 1.848 1.876 -6.984 1 94.06 105 SER A O 1
ATOM 831 N N . GLN A 1 106 ? 3.48 3.264 -6.66 1 92.12 106 GLN A N 1
ATOM 832 C CA . GLN A 1 106 ? 4.25 2.76 -7.793 1 92.12 106 GLN A CA 1
ATOM 833 C C . GLN A 1 106 ? 4.648 1.302 -7.582 1 92.12 106 GLN A C 1
ATOM 835 O O . GLN A 1 106 ? 4.457 0.465 -8.469 1 92.12 106 GLN A O 1
ATOM 840 N N . ARG A 1 107 ? 5.199 1.035 -6.504 1 93.06 107 ARG A N 1
ATOM 841 C CA . ARG A 1 107 ? 5.613 -0.329 -6.191 1 93.06 107 ARG A CA 1
ATOM 842 C C . ARG A 1 107 ? 4.422 -1.284 -6.23 1 93.06 107 ARG A C 1
ATOM 844 O O . ARG A 1 107 ? 4.523 -2.385 -6.777 1 93.06 107 ARG A O 1
ATOM 851 N N . LEU A 1 108 ? 3.307 -0.893 -5.664 1 96.75 108 LEU A N 1
ATOM 852 C CA . LEU A 1 108 ? 2.119 -1.74 -5.656 1 96.75 108 LEU A CA 1
ATOM 853 C C . LEU A 1 108 ? 1.599 -1.957 -7.074 1 96.75 108 LEU A C 1
ATOM 855 O O . LEU A 1 108 ? 1.114 -3.043 -7.402 1 96.75 108 LEU A O 1
ATOM 859 N N . ASN A 1 109 ? 1.718 -0.95 -7.91 1 96.06 109 ASN A N 1
ATOM 860 C CA . ASN A 1 109 ? 1.336 -1.11 -9.312 1 96.06 109 ASN A CA 1
ATOM 861 C C . ASN A 1 109 ? 2.229 -2.123 -10.023 1 96.06 109 ASN A C 1
ATOM 863 O O . ASN A 1 109 ? 1.752 -2.906 -10.844 1 96.06 109 ASN A O 1
ATOM 867 N N . HIS A 1 110 ? 3.473 -2.088 -9.719 1 94.06 110 HIS A N 1
ATOM 868 C CA . HIS A 1 110 ? 4.383 -3.086 -10.273 1 94.06 110 HIS A CA 1
ATOM 869 C C . HIS A 1 110 ? 3.977 -4.496 -9.852 1 94.06 110 HIS A C 1
ATOM 871 O O . HIS A 1 110 ? 4.02 -5.426 -10.656 1 94.06 110 HIS A O 1
ATOM 877 N N . VAL A 1 111 ? 3.652 -4.609 -8.609 1 97.06 111 VAL A N 1
ATOM 878 C CA . VAL A 1 111 ? 3.211 -5.906 -8.102 1 97.06 111 VAL A CA 1
ATOM 879 C C . VAL A 1 111 ? 1.97 -6.359 -8.867 1 97.06 111 VAL A C 1
ATOM 881 O O . VAL A 1 111 ? 1.891 -7.512 -9.305 1 97.06 111 VAL A O 1
ATOM 884 N N . VAL A 1 112 ? 0.992 -5.477 -9.016 1 97.25 112 VAL A N 1
ATOM 885 C CA . VAL A 1 112 ? -0.24 -5.785 -9.734 1 97.25 112 VAL A CA 1
ATOM 886 C C . VAL A 1 112 ? 0.091 -6.234 -11.156 1 97.25 112 VAL A C 1
ATOM 888 O O . VAL A 1 112 ? -0.443 -7.238 -11.633 1 97.25 112 VAL A O 1
ATOM 891 N N . THR A 1 113 ? 0.95 -5.531 -11.82 1 95.56 113 THR A N 1
ATOM 892 C CA . THR A 1 113 ? 1.355 -5.879 -13.18 1 95.56 113 THR A CA 1
ATOM 893 C C . THR A 1 113 ? 1.965 -7.277 -13.219 1 95.56 113 THR A C 1
ATOM 895 O O . THR A 1 113 ? 1.611 -8.086 -14.078 1 95.56 113 THR A O 1
ATOM 898 N N . GLY A 1 114 ? 2.836 -7.52 -12.328 1 96.38 114 GLY A N 1
ATOM 899 C CA . GLY A 1 114 ? 3.459 -8.828 -12.258 1 96.38 114 GLY A CA 1
ATOM 900 C C . GLY A 1 114 ? 2.467 -9.953 -12.023 1 96.38 114 GLY A C 1
ATOM 901 O O . GLY A 1 114 ? 2.525 -10.992 -12.688 1 96.38 114 GLY A O 1
ATOM 902 N N . LEU A 1 115 ? 1.576 -9.773 -11.086 1 97.62 115 LEU A N 1
ATOM 903 C CA . LEU A 1 115 ? 0.567 -10.781 -10.781 1 97.62 115 LEU A CA 1
ATOM 904 C C . LEU A 1 115 ? -0.354 -11.008 -11.969 1 97.62 115 LEU A C 1
ATOM 906 O O . LEU A 1 115 ? -0.707 -12.148 -12.273 1 97.62 115 LEU A O 1
ATOM 910 N N . ALA A 1 116 ? -0.741 -9.93 -12.617 1 96.38 116 ALA A N 1
ATOM 911 C CA . ALA A 1 116 ? -1.627 -10.023 -13.773 1 96.38 116 ALA A CA 1
ATOM 912 C C . ALA A 1 116 ? -0.963 -10.797 -14.914 1 96.38 116 ALA A C 1
ATOM 914 O O . ALA A 1 116 ? -1.593 -11.648 -15.539 1 96.38 116 ALA A O 1
ATOM 915 N N . LEU A 1 117 ? 0.254 -10.484 -15.211 1 96.69 117 LEU A N 1
ATOM 916 C CA . LEU A 1 117 ? 0.989 -11.18 -16.25 1 96.69 117 LEU A CA 1
ATOM 917 C C . LEU A 1 117 ? 1.144 -12.664 -15.914 1 96.69 117 LEU A C 1
ATOM 919 O O . LEU A 1 117 ? 1.014 -13.523 -16.797 1 96.69 117 LEU A O 1
ATOM 923 N N . THR A 1 118 ? 1.475 -12.945 -14.656 1 97.19 118 THR A N 1
ATOM 924 C CA . THR A 1 118 ? 1.586 -14.328 -14.211 1 97.19 118 THR A CA 1
ATOM 925 C C . THR A 1 118 ? 0.268 -15.07 -14.414 1 97.19 118 THR A C 1
ATOM 927 O O . THR A 1 118 ? 0.255 -16.203 -14.898 1 97.19 118 THR A O 1
ATOM 930 N N . GLU A 1 119 ? -0.786 -14.414 -13.977 1 96.38 119 GLU A N 1
ATOM 931 C CA . GLU A 1 119 ? -2.121 -14.977 -14.164 1 96.38 119 GLU A CA 1
ATOM 932 C C . GLU A 1 119 ? -2.377 -15.297 -15.633 1 96.38 119 GLU A C 1
ATOM 934 O O . GLU A 1 119 ? -2.869 -16.375 -15.961 1 96.38 119 GLU A O 1
ATOM 939 N N . GLU A 1 120 ? -2.055 -14.453 -16.531 1 95.69 120 GLU A N 1
ATOM 940 C CA . GLU A 1 120 ? -2.273 -14.625 -17.969 1 95.69 120 GLU A CA 1
ATOM 941 C C . GLU A 1 120 ? -1.47 -15.805 -18.516 1 95.69 120 GLU A C 1
ATOM 943 O O . GLU A 1 120 ? -1.998 -16.625 -19.266 1 95.69 120 GLU A O 1
ATOM 948 N N . VAL A 1 121 ? -0.222 -15.891 -18.188 1 96.31 121 VAL A N 1
ATOM 949 C CA . VAL A 1 121 ? 0.647 -16.953 -18.656 1 96.31 121 VAL A CA 1
ATOM 950 C C . VAL A 1 121 ? 0.141 -18.297 -18.141 1 96.31 121 VAL A C 1
ATOM 952 O O . VAL A 1 121 ? 0.119 -19.297 -18.875 1 96.31 121 VAL A O 1
ATOM 955 N N . LEU A 1 122 ? -0.302 -18.359 -16.875 1 94.81 122 LEU A N 1
ATOM 956 C CA . LEU A 1 122 ? -0.781 -19.594 -16.266 1 94.81 122 LEU A CA 1
ATOM 957 C C . LEU A 1 122 ? -2.055 -20.078 -16.953 1 94.81 122 LEU A C 1
ATOM 959 O O . LEU A 1 122 ? -2.258 -21.281 -17.109 1 94.81 122 LEU A O 1
ATOM 963 N N . ARG A 1 123 ? -2.852 -19.172 -17.344 1 92.56 123 ARG A N 1
ATOM 964 C CA . ARG A 1 123 ? -4.148 -19.516 -17.906 1 92.56 123 ARG A CA 1
ATOM 965 C C . ARG A 1 123 ? -3.992 -20.109 -19.312 1 92.56 123 ARG A C 1
ATOM 967 O O . ARG A 1 123 ? -4.812 -20.922 -19.734 1 92.56 123 ARG A O 1
ATOM 974 N N . ASP A 1 124 ? -2.938 -19.719 -19.953 1 93.44 124 ASP A N 1
ATOM 975 C CA . ASP A 1 124 ? -2.693 -20.188 -21.312 1 93.44 124 ASP A CA 1
ATOM 976 C C . ASP A 1 124 ? -1.795 -21.422 -21.312 1 93.44 124 ASP A C 1
ATOM 978 O O . ASP A 1 124 ? -0.62 -21.344 -20.953 1 93.44 124 ASP A O 1
ATOM 982 N N . GLU A 1 125 ? -2.305 -22.578 -21.797 1 89 125 GLU A N 1
ATOM 983 C CA . GLU A 1 125 ? -1.597 -23.844 -21.75 1 89 125 GLU A CA 1
ATOM 984 C C . GLU A 1 125 ? -0.278 -23.766 -22.516 1 89 125 GLU A C 1
ATOM 986 O O . GLU A 1 125 ? 0.738 -24.312 -22.062 1 89 125 GLU A O 1
ATOM 991 N N . HIS A 1 126 ? -0.354 -23.172 -23.625 1 90.88 126 HIS A N 1
ATOM 992 C CA . HIS A 1 126 ? 0.858 -23.047 -24.422 1 90.88 126 HIS A CA 1
ATOM 993 C C . HIS A 1 126 ? 1.905 -22.188 -23.719 1 90.88 126 HIS A C 1
ATOM 995 O O . HIS A 1 126 ? 3.07 -22.594 -23.625 1 90.88 126 HIS A O 1
ATOM 1001 N N . SER A 1 127 ? 1.548 -21.156 -23.141 1 93.44 127 SER A N 1
ATOM 1002 C CA . SER A 1 127 ? 2.463 -20.219 -22.484 1 93.44 127 SER A CA 1
ATOM 1003 C C . SER A 1 127 ? 2.977 -20.797 -21.172 1 93.44 127 SER A C 1
ATOM 1005 O O . SER A 1 127 ? 4.141 -20.594 -20.812 1 93.44 127 SER A O 1
ATOM 1007 N N . ARG A 1 128 ? 2.066 -21.484 -20.438 1 92.25 128 ARG A N 1
ATOM 1008 C CA . ARG A 1 128 ? 2.449 -21.922 -19.109 1 92.25 128 ARG A CA 1
ATOM 1009 C C . ARG A 1 128 ? 3.57 -22.953 -19.172 1 92.25 128 ARG A C 1
ATOM 1011 O O . ARG A 1 128 ? 4.34 -23.109 -18.219 1 92.25 128 ARG A O 1
ATOM 1018 N N . THR A 1 129 ? 3.699 -23.656 -20.297 1 90.31 129 THR A N 1
ATOM 1019 C CA . THR A 1 129 ? 4.738 -24.672 -20.438 1 90.31 129 THR A CA 1
ATOM 1020 C C . THR A 1 129 ? 5.902 -24.141 -21.266 1 90.31 129 THR A C 1
ATOM 1022 O O . THR A 1 129 ? 6.832 -24.891 -21.578 1 90.31 129 THR A O 1
ATOM 1025 N N . SER A 1 130 ? 5.848 -22.906 -21.641 1 93.5 130 SER A N 1
ATOM 1026 C CA . SER A 1 130 ? 6.867 -22.281 -22.484 1 93.5 130 SER A CA 1
ATOM 1027 C C . SER A 1 130 ? 7.91 -21.562 -21.641 1 93.5 130 SER A C 1
ATOM 1029 O O . SER A 1 130 ? 7.594 -20.578 -20.969 1 93.5 130 SER A O 1
ATOM 1031 N N . GLU A 1 131 ? 9.125 -21.969 -21.719 1 93.62 131 GLU A N 1
ATOM 1032 C CA . GLU A 1 131 ? 10.227 -21.281 -21.031 1 93.62 131 GLU A CA 1
ATOM 1033 C C . GLU A 1 131 ? 10.367 -19.844 -21.531 1 93.62 131 GLU A C 1
ATOM 1035 O O . GLU A 1 131 ? 10.633 -18.938 -20.734 1 93.62 131 GLU A O 1
ATOM 1040 N N . HIS A 1 132 ? 10.203 -19.734 -22.766 1 95.06 132 HIS A N 1
ATOM 1041 C CA . HIS A 1 132 ? 10.32 -18.406 -23.375 1 95.06 132 HIS A CA 1
ATOM 1042 C C . HIS A 1 132 ? 9.266 -17.453 -22.828 1 95.06 132 HIS A C 1
ATOM 1044 O O . HIS A 1 132 ? 9.57 -16.297 -22.531 1 95.06 132 HIS A O 1
ATOM 1050 N N . ALA A 1 133 ? 8.062 -17.891 -22.703 1 95.56 133 ALA A N 1
ATOM 1051 C CA . ALA A 1 133 ? 6.988 -17.062 -22.156 1 95.56 133 ALA A CA 1
ATOM 1052 C C . ALA A 1 133 ? 7.324 -16.578 -20.75 1 95.56 133 ALA A C 1
ATOM 1054 O O . ALA A 1 133 ? 7.125 -15.398 -20.422 1 95.56 133 ALA A O 1
ATOM 1055 N N . TRP A 1 134 ? 7.863 -17.375 -19.938 1 95.19 134 TRP A N 1
ATOM 1056 C CA . TRP A 1 134 ? 8.227 -17.016 -18.562 1 95.19 134 TRP A CA 1
ATOM 1057 C C . TRP A 1 134 ? 9.406 -16.047 -18.547 1 95.19 134 TRP A C 1
ATOM 1059 O O . TRP A 1 134 ? 9.43 -15.109 -17.75 1 95.19 134 TRP A O 1
ATOM 1069 N N . LYS A 1 135 ? 10.344 -16.281 -19.391 1 95.25 135 LYS A N 1
ATOM 1070 C CA . LYS A 1 135 ? 11.484 -15.367 -19.484 1 95.25 135 LYS A CA 1
ATOM 1071 C C . LYS A 1 135 ? 11.047 -13.969 -19.906 1 95.25 135 LYS A C 1
ATOM 1073 O O . LYS A 1 135 ? 11.531 -12.977 -19.375 1 95.25 135 LYS A O 1
ATOM 1078 N N . MET A 1 136 ? 10.195 -13.914 -20.859 1 96.44 136 MET A N 1
ATOM 1079 C CA . MET A 1 136 ? 9.68 -12.625 -21.312 1 96.44 136 MET A CA 1
ATOM 1080 C C . MET A 1 136 ? 8.922 -11.922 -20.203 1 96.44 136 MET A C 1
ATOM 1082 O O . MET A 1 136 ? 9.055 -10.711 -20.016 1 96.44 136 MET A O 1
ATOM 1086 N N . LEU A 1 137 ? 8.094 -12.695 -19.516 1 96.44 137 LEU A N 1
ATOM 1087 C CA . LEU A 1 137 ? 7.363 -12.156 -18.375 1 96.44 137 LEU A CA 1
ATOM 1088 C C . LEU A 1 137 ? 8.32 -11.586 -17.328 1 96.44 137 LEU A C 1
ATOM 1090 O O . LEU A 1 137 ? 8.133 -10.461 -16.859 1 96.44 137 LEU A O 1
ATOM 1094 N N . GLN A 1 138 ? 9.344 -12.328 -16.984 1 94.88 138 GLN A N 1
ATOM 1095 C CA . GLN A 1 138 ? 10.328 -11.898 -15.992 1 94.88 138 GLN A CA 1
ATOM 1096 C C . GLN A 1 138 ? 11.031 -10.617 -16.438 1 94.88 138 GLN A C 1
ATOM 1098 O O . GLN A 1 138 ? 11.25 -9.711 -15.641 1 94.88 138 GLN A O 1
ATOM 1103 N N . ARG A 1 139 ? 11.297 -10.555 -17.719 1 94.88 139 ARG A N 1
ATOM 1104 C CA . ARG A 1 139 ? 11.938 -9.367 -18.266 1 94.88 139 ARG A CA 1
ATOM 1105 C C . ARG A 1 139 ? 11.023 -8.148 -18.172 1 94.88 139 ARG A C 1
ATOM 1107 O O . ARG A 1 139 ? 11.477 -7.055 -17.828 1 94.88 139 ARG A O 1
ATOM 1114 N N . THR A 1 140 ? 9.836 -8.344 -18.5 1 94.94 140 THR A N 1
ATOM 1115 C CA . THR A 1 140 ? 8.859 -7.262 -18.422 1 94.94 140 THR A CA 1
ATOM 1116 C C . THR A 1 140 ? 8.742 -6.734 -16.984 1 94.94 140 THR A C 1
ATOM 1118 O O . THR A 1 140 ? 8.773 -5.523 -16.766 1 94.94 140 THR A O 1
ATOM 1121 N N . ILE A 1 141 ? 8.641 -7.641 -16.047 1 94.62 141 ILE A N 1
ATOM 1122 C CA . ILE A 1 141 ? 8.516 -7.262 -14.641 1 94.62 141 ILE A CA 1
ATOM 1123 C C . ILE A 1 141 ? 9.758 -6.496 -14.203 1 94.62 141 ILE A C 1
ATOM 1125 O O . ILE A 1 141 ? 9.656 -5.434 -13.586 1 94.62 141 ILE A O 1
ATOM 1129 N N . LYS A 1 142 ? 10.883 -6.984 -14.523 1 94.19 142 LYS A N 1
ATOM 1130 C CA . LYS A 1 142 ? 12.141 -6.363 -14.125 1 94.19 142 LYS A CA 1
ATOM 1131 C C . LYS A 1 142 ? 12.266 -4.953 -14.703 1 94.19 142 LYS A C 1
ATOM 1133 O O . LYS A 1 142 ? 12.797 -4.055 -14.047 1 94.19 142 LYS A O 1
ATOM 1138 N N . SER A 1 143 ? 11.789 -4.734 -15.859 1 93.81 143 SER A N 1
ATOM 1139 C CA . SER A 1 143 ? 11.898 -3.451 -16.547 1 93.81 143 SER A CA 1
ATOM 1140 C C . SER A 1 143 ? 11.055 -2.383 -15.852 1 93.81 143 SER A C 1
ATOM 1142 O O . SER A 1 143 ? 11.266 -1.188 -16.062 1 93.81 143 SER A O 1
ATOM 1144 N N . THR A 1 144 ? 10.078 -2.791 -15.047 1 89.38 144 THR A N 1
ATOM 1145 C CA . THR A 1 144 ? 9.227 -1.83 -14.359 1 89.38 144 THR A CA 1
ATOM 1146 C C . THR A 1 144 ? 9.938 -1.25 -13.141 1 89.38 144 THR A C 1
ATOM 1148 O O . THR A 1 144 ? 9.508 -0.235 -12.586 1 89.38 144 THR A O 1
ATOM 1151 N N . TYR A 1 145 ? 10.984 -1.926 -12.695 1 86.88 145 TYR A N 1
ATOM 1152 C CA . TYR A 1 145 ? 11.727 -1.443 -11.539 1 86.88 145 TYR A CA 1
ATOM 1153 C C . TYR A 1 145 ? 12.664 -0.31 -11.922 1 86.88 145 TYR A C 1
ATOM 1155 O O . TYR A 1 145 ? 13.5 -0.466 -12.828 1 86.88 145 TYR A O 1
ATOM 1163 N N . SER A 1 146 ? 12.555 0.774 -11.219 1 81.06 146 SER A N 1
ATOM 1164 C CA . SER A 1 146 ? 13.359 1.95 -11.547 1 81.06 146 SER A CA 1
ATOM 1165 C C . SER A 1 146 ? 14.648 1.99 -10.734 1 81.06 146 SER A C 1
ATOM 1167 O O . SER A 1 146 ? 15.664 2.514 -11.195 1 81.06 146 SER A O 1
ATOM 1169 N N . LEU A 1 147 ? 14.656 1.442 -9.578 1 81.94 147 LEU A N 1
ATOM 1170 C CA . LEU A 1 147 ? 15.812 1.533 -8.703 1 81.94 147 LEU A CA 1
ATOM 1171 C C . LEU A 1 147 ? 16.703 0.299 -8.844 1 81.94 147 LEU A C 1
ATOM 1173 O O . LEU A 1 147 ? 16.203 -0.821 -8.945 1 81.94 147 LEU A O 1
ATOM 1177 N N . ASP A 1 148 ? 17.953 0.57 -8.727 1 86.31 148 ASP A N 1
ATOM 1178 C CA . ASP A 1 148 ? 18.922 -0.506 -8.867 1 86.31 148 ASP A CA 1
ATOM 1179 C C . ASP A 1 148 ? 18.75 -1.546 -7.758 1 86.31 148 ASP A C 1
ATOM 1181 O O . ASP A 1 148 ? 18.875 -2.748 -8.008 1 86.31 148 ASP A O 1
ATOM 1185 N N . CYS A 1 149 ? 18.562 -1.039 -6.562 1 85.06 149 CYS A N 1
ATOM 1186 C CA . CYS A 1 149 ? 18.438 -1.961 -5.438 1 85.06 149 CYS A CA 1
ATOM 1187 C C . CYS A 1 149 ? 17.234 -2.891 -5.637 1 85.06 149 CYS A C 1
ATOM 1189 O O . CYS A 1 149 ? 17.281 -4.059 -5.246 1 85.06 149 CYS A O 1
ATOM 1191 N N . GLU A 1 150 ? 16.203 -2.477 -6.289 1 86.75 150 GLU A N 1
ATOM 1192 C CA . GLU A 1 150 ? 15.031 -3.299 -6.574 1 86.75 150 GLU A CA 1
ATOM 1193 C C . GLU A 1 150 ? 15.344 -4.359 -7.625 1 86.75 150 GLU A C 1
ATOM 1195 O O . GLU A 1 150 ? 14.906 -5.508 -7.508 1 86.75 150 GLU A O 1
ATOM 1200 N N . ARG A 1 151 ? 16.062 -3.99 -8.641 1 90.56 151 ARG A N 1
ATOM 1201 C CA . ARG A 1 151 ? 16.453 -4.926 -9.688 1 90.56 151 ARG A CA 1
ATOM 1202 C C . ARG A 1 151 ? 17.375 -6.016 -9.148 1 90.56 151 ARG A C 1
ATOM 1204 O O . ARG A 1 151 ? 17.25 -7.184 -9.523 1 90.56 151 ARG A O 1
ATOM 1211 N N . LYS A 1 152 ? 18.25 -5.574 -8.289 1 91.06 152 LYS A N 1
ATOM 1212 C CA . LYS A 1 152 ? 19.125 -6.551 -7.645 1 91.06 152 LYS A CA 1
ATOM 1213 C C . LYS A 1 152 ? 18.328 -7.547 -6.812 1 91.06 152 LYS A C 1
ATOM 1215 O O . LYS A 1 152 ? 18.578 -8.75 -6.855 1 91.06 152 LYS A O 1
ATOM 1220 N N . MET A 1 153 ? 17.438 -7.051 -6.008 1 89.5 153 MET A N 1
ATOM 1221 C CA . MET A 1 153 ? 16.562 -7.926 -5.219 1 89.5 153 MET A CA 1
ATOM 1222 C C . MET A 1 153 ? 15.82 -8.898 -6.117 1 89.5 153 MET A C 1
ATOM 1224 O O . MET A 1 153 ? 15.695 -10.086 -5.793 1 89.5 153 MET A O 1
ATOM 1228 N N . PHE A 1 154 ? 15.344 -8.414 -7.246 1 92.31 154 PHE A N 1
ATOM 1229 C CA . PHE A 1 154 ? 14.672 -9.242 -8.242 1 92.31 154 PHE A CA 1
ATOM 1230 C C . PHE A 1 154 ? 15.562 -10.414 -8.656 1 92.31 154 PHE A C 1
ATOM 1232 O O . PHE A 1 154 ? 15.133 -11.57 -8.609 1 92.31 154 PHE A O 1
ATOM 1239 N N . ASP A 1 155 ? 16.734 -10.109 -9.008 1 93.12 155 ASP A N 1
ATOM 1240 C CA . ASP A 1 155 ? 17.672 -11.125 -9.469 1 93.12 155 ASP A CA 1
ATOM 1241 C C . ASP A 1 155 ? 17.969 -12.141 -8.367 1 93.12 155 ASP A C 1
ATOM 1243 O O . ASP A 1 155 ? 18.047 -13.344 -8.625 1 93.12 155 ASP A O 1
ATOM 1247 N N . LEU A 1 156 ? 18.172 -11.664 -7.195 1 92.44 156 LEU A N 1
ATOM 1248 C CA . LEU A 1 156 ? 18.484 -12.539 -6.074 1 92.44 156 LEU A CA 1
ATOM 1249 C C . LEU A 1 156 ? 17.344 -13.516 -5.809 1 92.44 156 LEU A C 1
ATOM 1251 O O . LEU A 1 156 ? 17.578 -14.711 -5.605 1 92.44 156 LEU A O 1
ATOM 1255 N N . VAL A 1 157 ? 16.156 -13.055 -5.848 1 90.25 157 VAL A N 1
ATOM 1256 C CA . VAL A 1 157 ? 14.992 -13.898 -5.598 1 90.25 157 VAL A CA 1
ATOM 1257 C C . VAL A 1 157 ? 14.844 -14.93 -6.715 1 90.25 157 VAL A C 1
ATOM 1259 O O . VAL A 1 157 ? 14.586 -16.109 -6.453 1 90.25 157 VAL A O 1
ATOM 1262 N N . LEU A 1 158 ? 15.047 -14.516 -7.941 1 90.62 158 LEU A N 1
ATOM 1263 C CA . LEU A 1 158 ? 14.914 -15.422 -9.078 1 90.62 158 LEU A CA 1
ATOM 1264 C C . LEU A 1 158 ? 15.992 -16.5 -9.039 1 90.62 158 LEU A C 1
ATOM 1266 O O . LEU A 1 158 ? 15.797 -17.609 -9.555 1 90.62 158 LEU A O 1
ATOM 1270 N N . GLN A 1 159 ? 17.094 -16.141 -8.438 1 91 159 GLN A N 1
ATOM 1271 C CA . GLN A 1 159 ? 18.203 -17.094 -8.336 1 91 159 GLN A CA 1
ATOM 1272 C C . GLN A 1 159 ? 18 -18.047 -7.164 1 91 159 GLN A C 1
ATOM 1274 O O . GLN A 1 159 ? 18.797 -18.953 -6.949 1 91 159 GLN A O 1
ATOM 1279 N N . GLY A 1 160 ? 17.031 -17.766 -6.383 1 87.75 160 GLY A N 1
ATOM 1280 C CA . GLY A 1 160 ? 16.656 -18.734 -5.355 1 87.75 160 GLY A CA 1
ATOM 1281 C C . GLY A 1 160 ? 17.078 -18.297 -3.959 1 87.75 160 GLY A C 1
ATOM 1282 O O . GLY A 1 160 ? 16.969 -19.078 -3.01 1 87.75 160 GLY A O 1
ATOM 1283 N N . MET A 1 161 ? 17.578 -17.109 -3.783 1 90.19 161 MET A N 1
ATOM 1284 C CA . MET A 1 161 ? 17.906 -16.625 -2.447 1 90.19 161 MET A CA 1
ATOM 1285 C C . MET A 1 161 ? 16.656 -16.562 -1.57 1 90.19 161 MET A C 1
ATOM 1287 O O . MET A 1 161 ? 15.594 -16.125 -2.021 1 90.19 161 MET A O 1
ATOM 1291 N N . PRO A 1 162 ? 16.828 -17.047 -0.352 1 90.25 162 PRO A N 1
ATOM 1292 C CA . PRO A 1 162 ? 15.688 -16.922 0.559 1 90.25 162 PRO A CA 1
ATOM 1293 C C . PRO A 1 162 ? 15.211 -15.469 0.695 1 90.25 162 PRO A C 1
ATOM 1295 O O . PRO A 1 162 ? 16.031 -14.547 0.713 1 90.25 162 PRO A O 1
ATOM 1298 N N . LEU A 1 163 ? 13.922 -15.336 0.771 1 89.81 163 LEU A N 1
ATOM 1299 C CA . LEU A 1 163 ? 13.281 -14.023 0.733 1 89.81 163 LEU A CA 1
ATOM 1300 C C . LEU A 1 163 ? 13.812 -13.125 1.848 1 89.81 163 LEU A C 1
ATOM 1302 O O . LEU A 1 163 ? 14.133 -11.953 1.613 1 89.81 163 LEU A O 1
ATOM 1306 N N . HIS A 1 164 ? 13.852 -13.672 3.074 1 90 164 HIS A N 1
ATOM 1307 C CA . HIS A 1 164 ? 14.289 -12.859 4.203 1 90 164 HIS A CA 1
ATOM 1308 C C . HIS A 1 164 ? 15.703 -12.328 3.992 1 90 164 HIS A C 1
ATOM 1310 O O . HIS A 1 164 ? 16.016 -11.195 4.371 1 90 164 HIS A O 1
ATOM 1316 N N . GLU A 1 165 ? 16.531 -13.094 3.334 1 92.31 165 GLU A N 1
ATOM 1317 C CA . GLU A 1 165 ? 17.906 -12.664 3.033 1 92.31 165 GLU A CA 1
ATOM 1318 C C . GLU A 1 165 ? 17.922 -11.602 1.941 1 92.31 165 GLU A C 1
ATOM 1320 O O . GLU A 1 165 ? 18.656 -10.617 2.043 1 92.31 165 GLU A O 1
ATOM 1325 N N . ALA A 1 166 ? 17.172 -11.828 0.921 1 91.62 166 ALA A N 1
ATOM 1326 C CA . ALA A 1 166 ? 17.078 -10.852 -0.16 1 91.62 166 ALA A CA 1
ATOM 1327 C C . ALA A 1 166 ? 16.594 -9.5 0.359 1 91.62 166 ALA A C 1
ATOM 1329 O O . ALA A 1 166 ? 17.125 -8.453 -0.012 1 91.62 166 ALA A O 1
ATOM 1330 N N . LEU A 1 167 ? 15.625 -9.484 1.245 1 90.75 167 LEU A N 1
ATOM 1331 C CA . LEU A 1 167 ? 15.055 -8.273 1.824 1 90.75 167 LEU A CA 1
ATOM 1332 C C . LEU A 1 167 ? 16.078 -7.566 2.707 1 90.75 167 LEU A C 1
ATOM 1334 O O . LEU A 1 167 ? 16.172 -6.336 2.689 1 90.75 167 LEU A O 1
ATOM 1338 N N . SER A 1 168 ? 16.766 -8.336 3.445 1 90.69 168 SER A N 1
ATOM 1339 C CA . SER A 1 168 ? 17.812 -7.77 4.293 1 90.69 168 SER A CA 1
ATOM 1340 C C . SER A 1 168 ? 18.891 -7.07 3.465 1 90.69 168 SER A C 1
ATOM 1342 O O . SER A 1 168 ? 19.312 -5.965 3.799 1 90.69 168 SER A O 1
ATOM 1344 N N . GLN A 1 169 ? 19.281 -7.648 2.428 1 88.81 169 GLN A N 1
ATOM 1345 C CA . GLN A 1 169 ? 20.266 -7.051 1.546 1 88.81 169 GLN A CA 1
ATOM 1346 C C . GLN A 1 169 ? 19.734 -5.77 0.905 1 88.81 169 GLN A C 1
ATOM 1348 O O . GLN A 1 169 ? 20.469 -4.789 0.767 1 88.81 169 GLN A O 1
ATOM 1353 N N . TYR A 1 170 ? 18.531 -5.762 0.485 1 88.38 170 TYR A N 1
ATOM 1354 C CA . TYR A 1 170 ? 17.891 -4.57 -0.071 1 88.38 170 TYR A CA 1
ATOM 1355 C C . TYR A 1 170 ? 17.938 -3.416 0.924 1 88.38 170 TYR A C 1
ATOM 1357 O O . TYR A 1 170 ? 18.297 -2.293 0.569 1 88.38 170 TYR A O 1
ATOM 1365 N N . GLN A 1 171 ? 17.484 -3.793 2.123 1 85.06 171 GLN A N 1
ATOM 1366 C CA . GLN A 1 171 ? 17.422 -2.771 3.164 1 85.06 171 GLN A CA 1
ATOM 1367 C C . GLN A 1 171 ? 18.812 -2.184 3.434 1 85.06 171 GLN A C 1
ATOM 1369 O O . GLN A 1 171 ? 18.953 -0.972 3.604 1 85.06 171 GLN A O 1
ATOM 1374 N N . ASP A 1 172 ? 19.797 -3.006 3.441 1 85.06 172 ASP A N 1
ATOM 1375 C CA . ASP A 1 172 ? 21.156 -2.564 3.666 1 85.06 172 ASP A CA 1
ATOM 1376 C C . ASP A 1 172 ? 21.641 -1.637 2.549 1 85.06 172 ASP A C 1
ATOM 1378 O O . ASP A 1 172 ? 22.234 -0.591 2.812 1 85.06 172 ASP A O 1
ATOM 1382 N N . GLU A 1 173 ? 21.312 -1.959 1.411 1 82.25 173 GLU A N 1
ATOM 1383 C CA . GLU A 1 173 ? 21.734 -1.177 0.256 1 82.25 173 GLU A CA 1
ATOM 1384 C C . GLU A 1 173 ? 20.938 0.12 0.141 1 82.25 173 GLU A C 1
ATOM 1386 O O . GLU A 1 173 ? 21.5 1.167 -0.198 1 82.25 173 GLU A O 1
ATOM 1391 N N . HIS A 1 174 ? 19.641 -0.05 0.341 1 78.25 174 HIS A N 1
ATOM 1392 C CA . HIS A 1 174 ? 18.75 1.104 0.241 1 78.25 174 HIS A CA 1
ATOM 1393 C C . HIS A 1 174 ? 19.109 2.162 1.28 1 78.25 174 HIS A C 1
ATOM 1395 O O . HIS A 1 174 ? 19.094 3.359 0.982 1 78.25 174 HIS A O 1
ATOM 1401 N N . LEU A 1 175 ? 19.266 1.691 2.49 1 70.19 175 LEU A N 1
ATOM 1402 C CA . LEU A 1 175 ? 19.688 2.605 3.549 1 70.19 175 LEU A CA 1
ATOM 1403 C C . LEU A 1 175 ? 21 3.279 3.195 1 70.19 175 LEU A C 1
ATOM 1405 O O . LEU A 1 175 ? 21.188 4.473 3.445 1 70.19 175 LEU A O 1
ATOM 1409 N N . LYS A 1 176 ? 21.906 2.586 2.691 1 71.44 176 LYS A N 1
ATOM 1410 C CA . LYS A 1 176 ? 23.203 3.137 2.291 1 71.44 176 LYS A CA 1
ATOM 1411 C C . LYS A 1 176 ? 23.031 4.191 1.202 1 71.44 176 LYS A C 1
ATOM 1413 O O . LYS A 1 176 ? 23.703 5.227 1.228 1 71.44 176 LYS A O 1
ATOM 1418 N N . GLN A 1 177 ? 22.094 3.953 0.353 1 67 177 GLN A N 1
ATOM 1419 C CA . GLN A 1 177 ? 21.859 4.883 -0.748 1 67 177 GLN A CA 1
ATOM 1420 C C . GLN A 1 177 ? 21.125 6.133 -0.27 1 67 177 GLN A C 1
ATOM 1422 O O . GLN A 1 177 ? 21.422 7.242 -0.71 1 67 177 GLN A O 1
ATOM 1427 N N . ASN A 1 178 ? 19.984 5.895 0.511 1 62.03 178 ASN A N 1
ATOM 1428 C CA . ASN A 1 178 ? 19.234 7.023 1.045 1 62.03 178 ASN A CA 1
ATOM 1429 C C . ASN A 1 178 ? 20.062 7.832 2.037 1 62.03 178 ASN A C 1
ATOM 1431 O O . ASN A 1 178 ? 19.906 9.047 2.148 1 62.03 178 ASN A O 1
ATOM 1435 N N . ASN A 1 179 ? 20.688 7.129 2.982 1 54.97 179 ASN A N 1
ATOM 1436 C CA . ASN A 1 179 ? 21.609 7.859 3.852 1 54.97 179 ASN A CA 1
ATOM 1437 C C . ASN A 1 179 ? 22.594 8.695 3.043 1 54.97 179 ASN A C 1
ATOM 1439 O O . ASN A 1 179 ? 23.016 9.773 3.48 1 54.97 179 ASN A O 1
ATOM 1443 N N . ASN A 1 180 ? 22.844 8.18 2.023 1 48.97 180 ASN A N 1
ATOM 1444 C CA . ASN A 1 180 ? 23.688 9.008 1.176 1 48.97 180 ASN A CA 1
ATOM 1445 C C . ASN A 1 180 ? 22.922 10.195 0.609 1 48.97 180 ASN A C 1
ATOM 1447 O O . ASN A 1 180 ? 23.484 11.266 0.383 1 48.97 180 ASN A O 1
ATOM 1451 N N . ASP A 1 181 ? 21.688 9.961 0.455 1 44.91 181 ASP A N 1
ATOM 1452 C CA . ASP A 1 181 ? 20.906 11.078 -0.053 1 44.91 181 ASP A CA 1
ATOM 1453 C C . ASP A 1 181 ? 20.531 12.047 1.07 1 44.91 181 ASP A C 1
ATOM 1455 O O . ASP A 1 181 ? 20.422 13.25 0.848 1 44.91 181 ASP A O 1
ATOM 1459 N N . ILE A 1 182 ? 20.031 11.633 2.342 1 41.34 182 ILE A N 1
ATOM 1460 C CA . ILE A 1 182 ? 19.766 12.539 3.451 1 41.34 182 ILE A CA 1
ATOM 1461 C C . ILE A 1 182 ? 21.031 13.336 3.783 1 41.34 182 ILE A C 1
ATOM 1463 O O . ILE A 1 182 ? 20.953 14.43 4.352 1 41.34 182 ILE A O 1
ATOM 1467 N N . GLU A 1 183 ? 22.188 12.719 3.717 1 37.91 183 GLU A N 1
ATOM 1468 C CA . GLU A 1 183 ? 23.328 13.586 4.023 1 37.91 183 GLU A CA 1
ATOM 1469 C C . GLU A 1 183 ? 23.297 14.852 3.168 1 37.91 183 GLU A C 1
ATOM 1471 O O . GLU A 1 183 ? 24.016 15.812 3.438 1 37.91 183 GLU A O 1
ATOM 1476 N N . LEU A 1 184 ? 22.594 14.672 2.092 1 33.75 184 LEU A N 1
ATOM 1477 C CA . LEU A 1 184 ? 22.703 15.922 1.345 1 33.75 184 LEU A CA 1
ATOM 1478 C C . LEU A 1 184 ? 21.672 16.938 1.833 1 33.75 184 LEU A C 1
ATOM 1480 O O . LEU A 1 184 ? 21.594 18.047 1.301 1 33.75 184 LEU A O 1
ATOM 1484 N N . PHE A 1 185 ? 20.5 16.453 2.623 1 30.2 185 PHE A N 1
ATOM 1485 C CA . PHE A 1 185 ? 19.828 17.641 3.152 1 30.2 185 PHE A CA 1
ATOM 1486 C C . PHE A 1 185 ? 20.531 18.125 4.414 1 30.2 185 PHE A C 1
ATOM 1488 O O . PHE A 1 185 ? 21.047 17.328 5.199 1 30.2 185 PHE A O 1
ATOM 1495 N N . MET B 1 1 ? 33.562 -64.938 -24.984 1 31.12 1 MET B N 1
ATOM 1496 C CA . MET B 1 1 ? 33.5 -63.594 -25.516 1 31.12 1 MET B CA 1
ATOM 1497 C C . MET B 1 1 ? 32.094 -63.031 -25.344 1 31.12 1 MET B C 1
ATOM 1499 O O . MET B 1 1 ? 31.188 -63.312 -26.141 1 31.12 1 MET B O 1
ATOM 1503 N N . THR B 1 2 ? 31.562 -63 -24.078 1 37.09 2 THR B N 1
ATOM 1504 C CA . THR B 1 2 ? 30.25 -62.812 -23.5 1 37.09 2 THR B CA 1
ATOM 1505 C C . THR B 1 2 ? 29.75 -61.375 -23.703 1 37.09 2 THR B C 1
ATOM 1507 O O . THR B 1 2 ? 30.422 -60.438 -23.328 1 37.09 2 THR B O 1
ATOM 1510 N N . ASP B 1 3 ? 28.969 -61.094 -24.859 1 31.81 3 ASP B N 1
ATOM 1511 C CA . ASP B 1 3 ? 28.344 -59.875 -25.344 1 31.81 3 ASP B CA 1
ATOM 1512 C C . ASP B 1 3 ? 27.5 -59.219 -24.266 1 31.81 3 ASP B C 1
ATOM 1514 O O . ASP B 1 3 ? 26.531 -59.812 -23.766 1 31.81 3 ASP B O 1
ATOM 1518 N N . ASN B 1 4 ? 28.078 -58.312 -23.453 1 29.11 4 ASN B N 1
ATOM 1519 C CA . ASN B 1 4 ? 27.516 -57.5 -22.375 1 29.11 4 ASN B CA 1
ATOM 1520 C C . ASN B 1 4 ? 26.391 -56.594 -22.891 1 29.11 4 ASN B C 1
ATOM 1522 O O . ASN B 1 4 ? 26.625 -55.656 -23.656 1 29.11 4 ASN B O 1
ATOM 1526 N N . LYS B 1 5 ? 25.188 -57.219 -23.109 1 43.44 5 LYS B N 1
ATOM 1527 C CA . LYS B 1 5 ? 23.953 -56.5 -23.391 1 43.44 5 LYS B CA 1
ATOM 1528 C C . LYS B 1 5 ? 23.781 -55.312 -22.469 1 43.44 5 LYS B C 1
ATOM 1530 O O . LYS B 1 5 ? 23.5 -55.438 -21.281 1 43.44 5 LYS B O 1
ATOM 1535 N N . GLN B 1 6 ? 24.641 -54.094 -22.719 1 33.38 6 GLN B N 1
ATOM 1536 C CA . GLN B 1 6 ? 24.531 -52.844 -22.016 1 33.38 6 GLN B CA 1
ATOM 1537 C C . GLN B 1 6 ? 23.078 -52.344 -21.969 1 33.38 6 GLN B C 1
ATOM 1539 O O . GLN B 1 6 ? 22.469 -52.156 -23.016 1 33.38 6 GLN B O 1
ATOM 1544 N N . LEU B 1 7 ? 22.328 -52.688 -21 1 38.31 7 LEU B N 1
ATOM 1545 C CA . LEU B 1 7 ? 20.953 -52.281 -20.719 1 38.31 7 LEU B CA 1
ATOM 1546 C C . LEU B 1 7 ? 20.828 -50.75 -20.859 1 38.31 7 LEU B C 1
ATOM 1548 O O . LEU B 1 7 ? 21.578 -50 -20.25 1 38.31 7 LEU B O 1
ATOM 1552 N N . GLU B 1 8 ? 20.266 -50.25 -22.031 1 36.53 8 GLU B N 1
ATOM 1553 C CA . GLU B 1 8 ? 19.875 -48.906 -22.422 1 36.53 8 GLU B CA 1
ATOM 1554 C C . GLU B 1 8 ? 19.125 -48.188 -21.281 1 36.53 8 GLU B C 1
ATOM 1556 O O . GLU B 1 8 ? 18.188 -48.75 -20.719 1 36.53 8 GLU B O 1
ATOM 1561 N N . THR B 1 9 ? 19.797 -47.344 -20.453 1 34.88 9 THR B N 1
ATOM 1562 C CA . THR B 1 9 ? 19.359 -46.469 -19.375 1 34.88 9 THR B CA 1
ATOM 1563 C C . THR B 1 9 ? 18.094 -45.688 -19.766 1 34.88 9 THR B C 1
ATOM 1565 O O . THR B 1 9 ? 18.031 -45.125 -20.844 1 34.88 9 THR B O 1
ATOM 1568 N N . PRO B 1 10 ? 16.875 -46.094 -19.266 1 37.69 10 PRO B N 1
ATOM 1569 C CA . PRO B 1 10 ? 15.609 -45.375 -19.453 1 37.69 10 PRO B CA 1
ATOM 1570 C C . PRO B 1 10 ? 15.742 -43.875 -19.297 1 37.69 10 PRO B C 1
ATOM 1572 O O . PRO B 1 10 ? 15.844 -43.375 -18.188 1 37.69 10 PRO B O 1
ATOM 1575 N N . THR B 1 11 ? 16.703 -43.125 -19.906 1 35.72 11 THR B N 1
ATOM 1576 C CA . THR B 1 11 ? 17.078 -41.719 -19.828 1 35.72 11 THR B CA 1
ATOM 1577 C C . THR B 1 11 ? 15.875 -40.812 -20.094 1 35.72 11 THR B C 1
ATOM 1579 O O . THR B 1 11 ? 15.734 -39.75 -19.484 1 35.72 11 THR B O 1
ATOM 1582 N N . THR B 1 12 ? 15.094 -40.969 -21.203 1 37.28 12 THR B N 1
ATOM 1583 C CA . THR B 1 12 ? 14.383 -39.938 -21.938 1 37.28 12 THR B CA 1
ATOM 1584 C C . THR B 1 12 ? 13.141 -39.469 -21.172 1 37.28 12 THR B C 1
ATOM 1586 O O . THR B 1 12 ? 12.492 -38.5 -21.547 1 37.28 12 THR B O 1
ATOM 1589 N N . LEU B 1 13 ? 12.414 -40.219 -20.422 1 39.53 13 LEU B N 1
ATOM 1590 C CA . LEU B 1 13 ? 11.148 -39.906 -19.781 1 39.53 13 LEU B CA 1
ATOM 1591 C C . LEU B 1 13 ? 11.336 -38.812 -18.734 1 39.53 13 LEU B C 1
ATOM 1593 O O . LEU B 1 13 ? 10.367 -38.188 -18.297 1 39.53 13 LEU B O 1
ATOM 1597 N N . ASP B 1 14 ? 12.445 -38.562 -18.047 1 41.19 14 ASP B N 1
ATOM 1598 C CA . ASP B 1 14 ? 12.742 -37.719 -16.906 1 41.19 14 ASP B CA 1
ATOM 1599 C C . ASP B 1 14 ? 12.75 -36.25 -17.312 1 41.19 14 ASP B C 1
ATOM 1601 O O . ASP B 1 14 ? 12.477 -35.344 -16.5 1 41.19 14 ASP B O 1
ATOM 1605 N N . SER B 1 15 ? 13.258 -35.781 -18.422 1 42.91 15 SER B N 1
ATOM 1606 C CA . SER B 1 15 ? 13.453 -34.438 -19 1 42.91 15 SER B CA 1
ATOM 1607 C C . SER B 1 15 ? 12.133 -33.812 -19.438 1 42.91 15 SER B C 1
ATOM 1609 O O . SER B 1 15 ? 11.945 -32.594 -19.344 1 42.91 15 SER B O 1
ATOM 1611 N N . LEU B 1 16 ? 11.289 -34.438 -20.25 1 44.75 16 LEU B N 1
ATOM 1612 C CA . LEU B 1 16 ? 9.977 -34.031 -20.75 1 44.75 16 LEU B CA 1
ATOM 1613 C C . LEU B 1 16 ? 9.055 -33.625 -19.594 1 44.75 16 LEU B C 1
ATOM 1615 O O . LEU B 1 16 ? 8.266 -32.688 -19.719 1 44.75 16 LEU B O 1
ATOM 1619 N N . ASP B 1 17 ? 9.078 -34.375 -18.484 1 51 17 ASP B N 1
ATOM 1620 C CA . ASP B 1 17 ? 8.266 -34.281 -17.266 1 51 17 ASP B CA 1
ATOM 1621 C C . ASP B 1 17 ? 8.57 -33 -16.5 1 51 17 ASP B C 1
ATOM 1623 O O . ASP B 1 17 ? 7.664 -32.375 -15.922 1 51 17 ASP B O 1
ATOM 1627 N N . SER B 1 18 ? 9.805 -32.625 -16.641 1 56.53 18 SER B N 1
ATOM 1628 C CA . SER B 1 18 ? 10.281 -31.469 -15.914 1 56.53 18 SER B CA 1
ATOM 1629 C C . SER B 1 18 ? 9.656 -30.188 -16.453 1 56.53 18 SER B C 1
ATOM 1631 O O . SER B 1 18 ? 9.352 -29.266 -15.688 1 56.53 18 SER B O 1
ATOM 1633 N N . ALA B 1 19 ? 9.562 -30.141 -17.844 1 59.81 19 ALA B N 1
ATOM 1634 C CA . ALA B 1 19 ? 9 -28.969 -18.484 1 59.81 19 ALA B CA 1
ATOM 1635 C C . ALA B 1 19 ? 7.543 -28.766 -18.094 1 59.81 19 ALA B C 1
ATOM 1637 O O . ALA B 1 19 ? 7.07 -27.625 -18 1 59.81 19 ALA B O 1
ATOM 1638 N N . GLN B 1 20 ? 6.961 -29.922 -17.781 1 65.25 20 GLN B N 1
ATOM 1639 C CA . GLN B 1 20 ? 5.539 -29.875 -17.453 1 65.25 20 GLN B CA 1
ATOM 1640 C C . GLN B 1 20 ? 5.297 -29.172 -16.125 1 65.25 20 GLN B C 1
ATOM 1642 O O . GLN B 1 20 ? 4.227 -28.594 -15.906 1 65.25 20 GLN B O 1
ATOM 1647 N N . TRP B 1 21 ? 6.484 -29.094 -15.43 1 79.69 21 TRP B N 1
ATOM 1648 C CA . TRP B 1 21 ? 6.289 -28.531 -14.102 1 79.69 21 TRP B CA 1
ATOM 1649 C C . TRP B 1 21 ? 7.039 -27.203 -13.953 1 79.69 21 TRP B C 1
ATOM 1651 O O . TRP B 1 21 ? 7.098 -26.625 -12.867 1 79.69 21 TRP B O 1
ATOM 1661 N N . LEU B 1 22 ? 7.559 -26.75 -15.062 1 87.12 22 LEU B N 1
ATOM 1662 C CA . LEU B 1 22 ? 8.305 -25.5 -15.102 1 87.12 22 LEU B CA 1
ATOM 1663 C C . LEU B 1 22 ? 7.48 -24.344 -14.531 1 87.12 22 LEU B C 1
ATOM 1665 O O . LEU B 1 22 ? 8.008 -23.5 -13.812 1 87.12 22 LEU B O 1
ATOM 1669 N N . HIS B 1 23 ? 6.18 -24.359 -14.836 1 91.19 23 HIS B N 1
ATOM 1670 C CA . HIS B 1 23 ? 5.316 -23.266 -14.438 1 91.19 23 HIS B CA 1
ATOM 1671 C C . HIS B 1 23 ? 5.215 -23.172 -12.914 1 91.19 23 HIS B C 1
ATOM 1673 O O . HIS B 1 23 ? 4.98 -22.078 -12.367 1 91.19 23 HIS B O 1
ATOM 1679 N N . ILE B 1 24 ? 5.426 -24.219 -12.227 1 93 24 ILE B N 1
ATOM 1680 C CA . ILE B 1 24 ? 5.336 -24.188 -10.773 1 93 24 ILE B CA 1
ATOM 1681 C C . ILE B 1 24 ? 6.496 -23.375 -10.195 1 93 24 ILE B C 1
ATOM 1683 O O . ILE B 1 24 ? 6.285 -22.453 -9.406 1 93 24 ILE B O 1
ATOM 1687 N N . SER B 1 25 ? 7.672 -23.734 -10.617 1 92 25 SER B N 1
ATOM 1688 C CA . SER B 1 25 ? 8.852 -23.031 -10.109 1 92 25 SER B CA 1
ATOM 1689 C C . SER B 1 25 ? 8.812 -21.547 -10.461 1 92 25 SER B C 1
ATOM 1691 O O . SER B 1 25 ? 9.125 -20.703 -9.633 1 92 25 SER B O 1
ATOM 1693 N N . GLU B 1 26 ? 8.445 -21.234 -11.625 1 93.44 26 GLU B N 1
ATOM 1694 C CA . GLU B 1 26 ? 8.391 -19.844 -12.062 1 93.44 26 GLU B CA 1
ATOM 1695 C C . GLU B 1 26 ? 7.328 -19.062 -11.289 1 93.44 26 GLU B C 1
ATOM 1697 O O . GLU B 1 26 ? 7.551 -17.906 -10.898 1 93.44 26 GLU B O 1
ATOM 1702 N N . THR B 1 27 ? 6.168 -19.625 -11.102 1 95.19 27 THR B N 1
ATOM 1703 C CA . THR B 1 27 ? 5.105 -18.984 -10.336 1 95.19 27 THR B CA 1
ATOM 1704 C C . THR B 1 27 ? 5.559 -18.719 -8.906 1 95.19 27 THR B C 1
ATOM 1706 O O . THR B 1 27 ? 5.34 -17.625 -8.375 1 95.19 27 THR B O 1
ATOM 1709 N N . VAL B 1 28 ? 6.176 -19.688 -8.344 1 95.06 28 VAL B N 1
ATOM 1710 C CA . VAL B 1 28 ? 6.66 -19.547 -6.973 1 95.06 28 VAL B CA 1
ATOM 1711 C C . VAL B 1 28 ? 7.621 -18.375 -6.871 1 95.06 28 VAL B C 1
ATOM 1713 O O . VAL B 1 28 ? 7.52 -17.562 -5.949 1 95.06 28 VAL B O 1
ATOM 1716 N N . LYS B 1 29 ? 8.516 -18.281 -7.773 1 93.31 29 LYS B N 1
ATOM 1717 C CA . LYS B 1 29 ? 9.461 -17.172 -7.793 1 93.31 29 LYS B CA 1
ATOM 1718 C C . LYS B 1 29 ? 8.734 -15.836 -7.844 1 93.31 29 LYS B C 1
ATOM 1720 O O . LYS B 1 29 ? 9.094 -14.898 -7.125 1 93.31 29 LYS B O 1
ATOM 1725 N N . LEU B 1 30 ? 7.746 -15.734 -8.656 1 94.56 30 LEU B N 1
ATOM 1726 C CA . LEU B 1 30 ? 7.031 -14.477 -8.844 1 94.56 30 LEU B CA 1
ATOM 1727 C C . LEU B 1 30 ? 6.188 -14.141 -7.625 1 94.56 30 LEU B C 1
ATOM 1729 O O . LEU B 1 30 ? 6.035 -12.969 -7.273 1 94.56 30 LEU B O 1
ATOM 1733 N N . LEU B 1 31 ? 5.621 -15.18 -7.016 1 96.69 31 LEU B N 1
ATOM 1734 C CA . LEU B 1 31 ? 4.914 -14.953 -5.762 1 96.69 31 LEU B CA 1
ATOM 1735 C C . LEU B 1 31 ? 5.855 -14.391 -4.699 1 96.69 31 LEU B C 1
ATOM 1737 O O . LEU B 1 31 ? 5.52 -13.422 -4.02 1 96.69 31 LEU B O 1
ATOM 1741 N N . LEU B 1 32 ? 7.023 -14.961 -4.617 1 94.88 32 LEU B N 1
ATOM 1742 C CA . LEU B 1 32 ? 8.008 -14.516 -3.641 1 94.88 32 LEU B CA 1
ATOM 1743 C C . LEU B 1 32 ? 8.438 -13.078 -3.922 1 94.88 32 LEU B C 1
ATOM 1745 O O . LEU B 1 32 ? 8.594 -12.281 -2.994 1 94.88 32 LEU B O 1
ATOM 1749 N N . LEU B 1 33 ? 8.617 -12.789 -5.098 1 94.38 33 LEU B N 1
ATOM 1750 C CA . LEU B 1 33 ? 8.969 -11.422 -5.484 1 94.38 33 LEU B CA 1
ATOM 1751 C C . LEU B 1 33 ? 7.875 -10.445 -5.086 1 94.38 33 LEU B C 1
ATOM 1753 O O . LEU B 1 33 ? 8.156 -9.367 -4.566 1 94.38 33 LEU B O 1
ATOM 1757 N N . SER B 1 34 ? 6.664 -10.773 -5.398 1 96.5 34 SER B N 1
ATOM 1758 C CA . SER B 1 34 ? 5.531 -9.93 -5.031 1 96.5 34 SER B CA 1
ATOM 1759 C C . SER B 1 34 ? 5.473 -9.703 -3.523 1 96.5 34 SER B C 1
ATOM 1761 O O . SER B 1 34 ? 5.254 -8.578 -3.066 1 96.5 34 SER B O 1
ATOM 1763 N N . ILE B 1 35 ? 5.691 -10.781 -2.783 1 96.38 35 ILE B N 1
ATOM 1764 C CA . ILE B 1 35 ? 5.703 -10.68 -1.328 1 96.38 35 ILE B CA 1
ATOM 1765 C C . ILE B 1 35 ? 6.801 -9.719 -0.884 1 96.38 35 ILE B C 1
ATOM 1767 O O . ILE B 1 35 ? 6.562 -8.836 -0.051 1 96.38 35 ILE B O 1
ATOM 1771 N N . ALA B 1 36 ? 7.922 -9.867 -1.448 1 93.62 36 ALA B N 1
ATOM 1772 C CA . ALA B 1 36 ? 9.055 -9.008 -1.104 1 93.62 36 ALA B CA 1
ATOM 1773 C C . ALA B 1 36 ? 8.711 -7.539 -1.349 1 93.62 36 ALA B C 1
ATOM 1775 O O . ALA B 1 36 ? 8.977 -6.684 -0.5 1 93.62 36 ALA B O 1
ATOM 1776 N N . GLN B 1 37 ? 8.156 -7.262 -2.467 1 93.19 37 GLN B N 1
ATOM 1777 C CA . GLN B 1 37 ? 7.828 -5.891 -2.834 1 93.19 37 GLN B CA 1
ATOM 1778 C C . GLN B 1 37 ? 6.781 -5.305 -1.887 1 93.19 37 GLN B C 1
ATOM 1780 O O . GLN B 1 37 ? 6.871 -4.141 -1.499 1 93.19 37 GLN B O 1
ATOM 1785 N N . ILE B 1 38 ? 5.836 -6.074 -1.54 1 96.56 38 ILE B N 1
ATOM 1786 C CA . ILE B 1 38 ? 4.797 -5.59 -0.635 1 96.56 38 ILE B CA 1
ATOM 1787 C C . ILE B 1 38 ? 5.395 -5.355 0.752 1 96.56 38 ILE B C 1
ATOM 1789 O O . ILE B 1 38 ? 5.109 -4.34 1.394 1 96.56 38 ILE B O 1
ATOM 1793 N N . GLU B 1 39 ? 6.215 -6.254 1.207 1 93.75 39 GLU B N 1
ATOM 1794 C CA . GLU B 1 39 ? 6.855 -6.094 2.51 1 93.75 39 GLU B CA 1
ATOM 1795 C C . GLU B 1 39 ? 7.699 -4.824 2.557 1 93.75 39 GLU B C 1
ATOM 1797 O O . GLU B 1 39 ? 7.676 -4.094 3.551 1 93.75 39 GLU B O 1
ATOM 1802 N N . LEU B 1 40 ? 8.414 -4.602 1.58 1 90.81 40 LEU B N 1
ATOM 1803 C CA . LEU B 1 40 ? 9.195 -3.375 1.506 1 90.81 40 LEU B CA 1
ATOM 1804 C C . LEU B 1 40 ? 8.289 -2.146 1.524 1 90.81 40 LEU B C 1
ATOM 1806 O O . LEU B 1 40 ? 8.617 -1.144 2.164 1 90.81 40 LEU B O 1
ATOM 1810 N N . THR B 1 41 ? 7.238 -2.24 0.744 1 92.5 41 THR B N 1
ATOM 1811 C CA . THR B 1 41 ? 6.262 -1.156 0.716 1 92.5 41 THR B CA 1
ATOM 1812 C C . THR B 1 41 ? 5.727 -0.873 2.117 1 92.5 41 THR B C 1
ATOM 1814 O O . THR B 1 41 ? 5.66 0.283 2.539 1 92.5 41 THR B O 1
ATOM 1817 N N . LEU B 1 42 ? 5.379 -1.911 2.838 1 93.31 42 LEU B N 1
ATOM 1818 C CA . LEU B 1 42 ? 4.828 -1.778 4.184 1 93.31 42 LEU B CA 1
ATOM 1819 C C . LEU B 1 42 ? 5.871 -1.201 5.141 1 93.31 42 LEU B C 1
ATOM 1821 O O . LEU B 1 42 ? 5.551 -0.348 5.969 1 93.31 42 LEU B O 1
ATOM 1825 N N . THR B 1 43 ? 7.066 -1.644 5.023 1 89.81 43 THR B N 1
ATOM 1826 C CA . THR B 1 43 ? 8.141 -1.152 5.883 1 89.81 43 THR B CA 1
ATOM 1827 C C . THR B 1 43 ? 8.391 0.333 5.641 1 89.81 43 THR B C 1
ATOM 1829 O O . THR B 1 43 ? 8.445 1.121 6.586 1 89.81 43 THR B O 1
ATOM 1832 N N . ASP B 1 44 ? 8.492 0.729 4.395 1 86.31 44 ASP B N 1
ATOM 1833 C CA . ASP B 1 44 ? 8.672 2.131 4.031 1 86.31 44 ASP B CA 1
ATOM 1834 C C . ASP B 1 44 ? 7.484 2.975 4.488 1 86.31 44 ASP B C 1
ATOM 1836 O O . ASP B 1 44 ? 7.664 4.074 5.02 1 86.31 44 ASP B O 1
ATOM 1840 N N . GLY B 1 45 ? 6.301 2.391 4.195 1 88 45 GLY B N 1
ATOM 1841 C CA . GLY B 1 45 ? 5.094 3.1 4.586 1 88 45 GLY B CA 1
ATOM 1842 C C . GLY B 1 45 ? 5 3.34 6.082 1 88 45 GLY B C 1
ATOM 1843 O O . GLY B 1 45 ? 4.645 4.438 6.52 1 88 45 GLY B O 1
ATOM 1844 N N . GLU B 1 46 ? 5.301 2.344 6.883 1 87.06 46 GLU B N 1
ATOM 1845 C CA . GLU B 1 46 ? 5.242 2.447 8.336 1 87.06 46 GLU B CA 1
ATOM 1846 C C . GLU B 1 46 ? 6.191 3.527 8.852 1 87.06 46 GLU B C 1
ATOM 1848 O O . GLU B 1 46 ? 5.828 4.309 9.734 1 87.06 46 GLU B O 1
ATOM 1853 N N . HIS B 1 47 ? 7.352 3.598 8.344 1 84.19 47 HIS B N 1
ATOM 1854 C CA . HIS B 1 47 ? 8.336 4.602 8.734 1 84.19 47 HIS B CA 1
ATOM 1855 C C . HIS B 1 47 ? 7.832 6.012 8.43 1 84.19 47 HIS B C 1
ATOM 1857 O O . HIS B 1 47 ? 7.895 6.895 9.289 1 84.19 47 HIS B O 1
ATOM 1863 N N . ASN B 1 48 ? 7.336 6.113 7.289 1 84.44 48 ASN B N 1
ATOM 1864 C CA . ASN B 1 48 ? 6.895 7.43 6.852 1 84.44 48 ASN B CA 1
ATOM 1865 C C . ASN B 1 48 ? 5.633 7.875 7.594 1 84.44 48 ASN B C 1
ATOM 1867 O O . ASN B 1 48 ? 5.527 9.031 8.008 1 84.44 48 ASN B O 1
ATOM 1871 N N . VAL B 1 49 ? 4.691 7.027 7.848 1 86 49 VAL B N 1
ATOM 1872 C CA . VAL B 1 49 ? 3.441 7.355 8.523 1 86 49 VAL B CA 1
ATOM 1873 C C . VAL B 1 49 ? 3.713 7.676 9.992 1 86 49 VAL B C 1
ATOM 1875 O O . VAL B 1 49 ? 3.102 8.586 10.555 1 86 49 VAL B O 1
ATOM 1878 N N . THR B 1 50 ? 4.578 6.906 10.625 1 84.56 50 THR B N 1
ATOM 1879 C CA . THR B 1 50 ? 4.984 7.211 11.992 1 84.56 50 THR B CA 1
ATOM 1880 C C . THR B 1 50 ? 5.57 8.617 12.086 1 84.56 50 THR B C 1
ATOM 1882 O O . THR B 1 50 ? 5.242 9.375 13 1 84.56 50 THR B O 1
ATOM 1885 N N . GLY B 1 51 ? 6.398 8.969 11.164 1 85.06 51 GLY B N 1
ATOM 1886 C CA . GLY B 1 51 ? 6.949 10.312 11.102 1 85.06 51 GLY B CA 1
ATOM 1887 C C . GLY B 1 51 ? 5.891 11.391 10.953 1 85.06 51 GLY B C 1
ATOM 1888 O O . GLY B 1 51 ? 5.945 12.422 11.617 1 85.06 51 GLY B O 1
ATOM 1889 N N . LEU B 1 52 ? 4.953 11.141 10.117 1 86.44 52 LEU B N 1
ATOM 1890 C CA . LEU B 1 52 ? 3.865 12.086 9.898 1 86.44 52 LEU B CA 1
ATOM 1891 C C . LEU B 1 52 ? 3.004 12.219 11.148 1 86.44 52 LEU B C 1
ATOM 1893 O O . LEU B 1 52 ? 2.553 13.32 11.484 1 86.44 52 LEU B O 1
ATOM 1897 N N . GLY B 1 53 ? 2.773 11.117 11.789 1 84.62 53 GLY B N 1
ATOM 1898 C CA . GLY B 1 53 ? 2.039 11.18 13.047 1 84.62 53 GLY B CA 1
ATOM 1899 C C . GLY B 1 53 ? 2.689 12.086 14.07 1 84.62 53 GLY B C 1
ATOM 1900 O O . GLY B 1 53 ? 2.014 12.906 14.703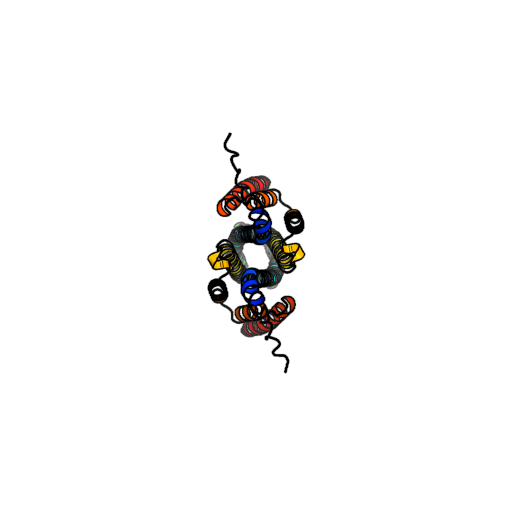 1 84.62 53 GLY B O 1
ATOM 1901 N N . SER B 1 54 ? 3.953 11.977 14.211 1 87.69 54 SER B N 1
ATOM 1902 C CA . SER B 1 54 ? 4.707 12.828 15.125 1 87.69 54 SER B CA 1
ATOM 1903 C C . SER B 1 54 ? 4.641 14.289 14.695 1 87.69 54 SER B C 1
ATOM 1905 O O . SER B 1 54 ? 4.539 15.188 15.539 1 87.69 54 SER B O 1
ATOM 1907 N N . LEU B 1 55 ? 4.715 14.406 13.43 1 88.75 55 LEU B N 1
ATOM 1908 C CA . LEU B 1 55 ? 4.648 15.758 12.883 1 88.75 55 LEU B CA 1
ATOM 1909 C C . LEU B 1 55 ? 3.33 16.422 13.25 1 88.75 55 LEU B C 1
ATOM 1911 O O . LEU B 1 55 ? 3.32 17.578 13.711 1 88.75 55 LEU B O 1
ATOM 1915 N N . PHE B 1 56 ? 2.209 15.789 13.148 1 89.38 56 PHE B N 1
ATOM 1916 C CA . PHE B 1 56 ? 0.896 16.344 13.469 1 89.38 56 PHE B CA 1
ATOM 1917 C C . PHE B 1 56 ? 0.77 16.609 14.961 1 89.38 56 PHE B C 1
ATOM 1919 O O . PHE B 1 56 ? 0.184 17.609 15.367 1 89.38 56 PHE B O 1
ATOM 1926 N N . THR B 1 57 ? 1.29 15.742 15.742 1 88.19 57 THR B N 1
ATOM 1927 C CA . THR B 1 57 ? 1.253 15.93 17.188 1 88.19 57 THR B CA 1
ATOM 1928 C C . THR B 1 57 ? 2.025 17.188 17.578 1 88.19 57 THR B C 1
ATOM 1930 O O . THR B 1 57 ? 1.546 17.984 18.391 1 88.19 57 THR B O 1
ATOM 1933 N N . ASP B 1 58 ? 3.182 17.344 17.016 1 90.88 58 ASP B N 1
ATOM 1934 C CA . ASP B 1 58 ? 3.994 18.516 17.266 1 90.88 58 ASP B CA 1
ATOM 1935 C C . ASP B 1 58 ? 3.268 19.797 16.828 1 90.88 58 ASP B C 1
ATOM 1937 O O . ASP B 1 58 ? 3.279 20.797 17.531 1 90.88 58 ASP B O 1
ATOM 1941 N N . MET B 1 59 ? 2.688 19.719 15.688 1 92.19 59 MET B N 1
ATOM 1942 C CA . MET B 1 59 ? 1.951 20.875 15.164 1 92.19 59 MET B CA 1
ATOM 1943 C C . MET B 1 59 ? 0.792 21.234 16.094 1 92.19 59 MET B C 1
ATOM 1945 O O . MET B 1 59 ? 0.546 22.422 16.344 1 92.19 59 MET B O 1
ATOM 1949 N N . ALA B 1 60 ? 0.103 20.25 16.578 1 91.56 60 ALA B N 1
ATOM 1950 C CA . ALA B 1 60 ? -1.019 20.5 17.469 1 91.56 60 ALA B CA 1
ATOM 1951 C C . ALA B 1 60 ? -0.561 21.234 18.734 1 91.56 60 ALA B C 1
ATOM 1953 O O . ALA B 1 60 ? -1.222 22.172 19.188 1 91.56 60 ALA B O 1
ATOM 1954 N N . GLU B 1 61 ? 0.546 20.812 19.25 1 91.88 61 GLU B N 1
ATOM 1955 C CA . GLU B 1 61 ? 1.072 21.422 20.469 1 91.88 61 GLU B CA 1
ATOM 1956 C C . GLU B 1 61 ? 1.493 22.875 20.234 1 91.88 61 GLU B C 1
ATOM 1958 O O . GLU B 1 61 ? 1.138 23.75 21.016 1 91.88 61 GLU B O 1
ATOM 1963 N N . GLN B 1 62 ? 2.246 23.109 19.203 1 91.25 62 GLN B N 1
ATOM 1964 C CA . GLN B 1 62 ? 2.707 24.453 18.875 1 91.25 62 GLN B CA 1
ATOM 1965 C C . GLN B 1 62 ? 1.533 25.375 18.547 1 91.25 62 GLN B C 1
ATOM 1967 O O . GLN B 1 62 ? 1.533 26.547 18.953 1 91.25 62 GLN B O 1
ATOM 1972 N N . LEU B 1 63 ? 0.565 24.844 17.828 1 94.38 63 LEU B N 1
ATOM 1973 C CA . LEU B 1 63 ? -0.607 25.625 17.453 1 94.38 63 LEU B CA 1
ATOM 1974 C C . LEU B 1 63 ? -1.415 26.016 18.688 1 94.38 63 LEU B C 1
ATOM 1976 O O . LEU B 1 63 ? -1.969 27.109 18.766 1 94.38 63 LEU B O 1
ATOM 1980 N N . ARG B 1 64 ? -1.496 25.094 19.625 1 93.56 64 ARG B N 1
ATOM 1981 C CA . ARG B 1 64 ? -2.186 25.375 20.891 1 93.56 64 ARG B CA 1
ATOM 1982 C C . ARG B 1 64 ? -1.575 26.594 21.578 1 93.56 64 ARG B C 1
ATOM 1984 O O . ARG B 1 64 ? -2.299 27.453 22.078 1 93.56 64 ARG B O 1
ATOM 1991 N N . GLU B 1 65 ? -0.277 26.766 21.594 1 93.5 65 GLU B N 1
ATOM 1992 C CA . GLU B 1 65 ? 0.42 27.891 22.219 1 93.5 65 GLU B CA 1
ATOM 1993 C C . GLU B 1 65 ? 0.121 29.203 21.5 1 93.5 65 GLU B C 1
AT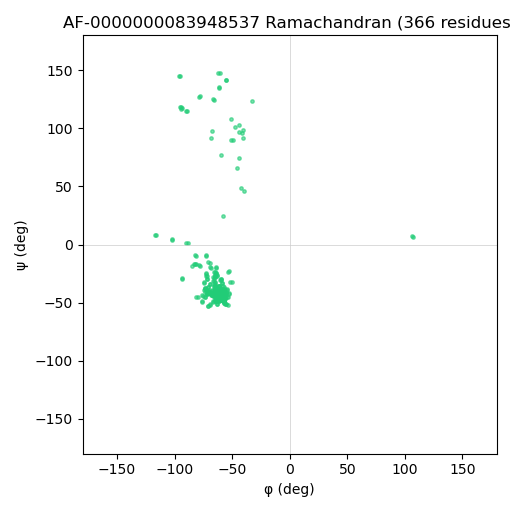OM 1995 O O . GLU B 1 65 ? -0.151 30.219 22.125 1 93.5 65 GLU B O 1
ATOM 2000 N N . VAL B 1 66 ? 0.144 29.172 20.219 1 94.69 66 VAL B N 1
ATOM 2001 C CA . VAL B 1 66 ? -0.119 30.344 19.406 1 94.69 66 VAL B CA 1
ATOM 2002 C C . VAL B 1 66 ? -1.561 30.812 19.625 1 94.69 66 VAL B C 1
ATOM 2004 O O . VAL B 1 66 ? -1.811 31.984 19.875 1 94.69 66 VAL B O 1
ATOM 2007 N N . ASN B 1 67 ? -2.445 29.844 19.547 1 95.12 67 ASN B N 1
ATOM 2008 C CA . ASN B 1 67 ? -3.857 30.172 19.688 1 95.12 67 ASN B CA 1
ATOM 2009 C C . ASN B 1 67 ? -4.172 30.703 21.094 1 95.12 67 ASN B C 1
ATOM 2011 O O . ASN B 1 67 ? -4.988 31.609 21.25 1 95.12 67 ASN B O 1
ATOM 2015 N N . ALA B 1 68 ? -3.539 30.109 22.078 1 94.25 68 ALA B N 1
ATOM 2016 C CA . ALA B 1 68 ? -3.73 30.578 23.453 1 94.25 68 ALA B CA 1
ATOM 2017 C C . ALA B 1 68 ? -3.305 32.031 23.594 1 94.25 68 ALA B C 1
ATOM 2019 O O . ALA B 1 68 ? -4.004 32.844 24.219 1 94.25 68 ALA B O 1
ATOM 2020 N N . TRP B 1 69 ? -2.215 32.375 23 1 93.75 69 TRP B N 1
ATOM 2021 C CA . TRP B 1 69 ? -1.718 33.75 23.062 1 93.75 69 TRP B CA 1
ATOM 2022 C C . TRP B 1 69 ? -2.648 34.688 22.312 1 93.75 69 TRP B C 1
ATOM 2024 O O . TRP B 1 69 ? -2.961 35.781 22.812 1 93.75 69 TRP B O 1
ATOM 2034 N N . LEU B 1 70 ? -3.098 34.281 21.141 1 93.62 70 LEU B N 1
ATOM 2035 C CA . LEU B 1 70 ? -4.004 35.094 20.344 1 93.62 70 LEU B CA 1
ATOM 2036 C C . LEU B 1 70 ? -5.27 35.438 21.125 1 93.62 70 LEU B C 1
ATOM 2038 O O . LEU B 1 70 ? -5.801 36.531 21.047 1 93.62 70 LEU B O 1
ATOM 2042 N N . GLU B 1 71 ? -5.723 34.5 21.906 1 92.38 71 GLU B N 1
ATOM 2043 C CA . GLU B 1 71 ? -6.961 34.656 22.672 1 92.38 71 GLU B CA 1
ATOM 2044 C C . GLU B 1 71 ? -6.777 35.625 23.828 1 92.38 71 GLU B C 1
ATOM 2046 O O . GLU B 1 71 ? -7.734 36.281 24.266 1 92.38 71 GLU B O 1
ATOM 2051 N N . THR B 1 72 ? -5.559 35.781 24.297 1 90.94 72 THR B N 1
ATOM 2052 C CA . THR B 1 72 ? -5.293 36.656 25.422 1 90.94 72 THR B CA 1
ATOM 2053 C C . THR B 1 72 ? -5.176 38.125 24.953 1 90.94 72 THR B C 1
ATOM 2055 O O . THR B 1 72 ? -5.242 39.031 25.75 1 90.94 72 THR B O 1
ATOM 2058 N N . GLN B 1 73 ? -4.988 38.188 23.609 1 89.38 73 GLN B N 1
ATOM 2059 C CA . GLN B 1 73 ? -4.797 39.531 23.047 1 89.38 73 GLN B CA 1
ATOM 2060 C C . GLN B 1 73 ? -6.133 40.156 22.656 1 89.38 73 GLN B C 1
ATOM 2062 O O . GLN B 1 73 ? -6.785 39.688 21.719 1 89.38 73 GLN B O 1
ATOM 2067 N N . GLU B 1 74 ? -6.598 41.219 23.266 1 86.94 74 GLU B N 1
ATOM 2068 C CA . GLU B 1 74 ? -7.891 41.875 23.047 1 86.94 74 GLU B CA 1
ATOM 2069 C C . GLU B 1 74 ? -7.984 42.469 21.641 1 86.94 74 GLU B C 1
ATOM 2071 O O . GLU B 1 74 ? -9.07 42.5 21.062 1 86.94 74 GLU B O 1
ATOM 2076 N N . ASP B 1 75 ? -6.883 42.938 21.078 1 88.81 75 ASP B N 1
ATOM 2077 C CA . ASP B 1 75 ? -6.883 43.625 19.797 1 88.81 75 ASP B CA 1
ATOM 2078 C C . ASP B 1 75 ? -6.742 42.656 18.625 1 88.81 75 ASP B C 1
ATOM 2080 O O . ASP B 1 75 ? -6.707 43.094 17.469 1 88.81 75 ASP B O 1
ATOM 2084 N N . THR B 1 76 ? -6.672 41.344 18.922 1 92.56 76 THR B N 1
ATOM 2085 C CA . THR B 1 76 ? -6.574 40.406 17.828 1 92.56 76 THR B CA 1
ATOM 2086 C C . THR B 1 76 ? -7.848 40.406 17 1 92.56 76 THR B C 1
ATOM 2088 O O . THR B 1 76 ? -8.945 40.188 17.516 1 92.56 76 THR B O 1
ATOM 2091 N N . PRO B 1 77 ? -7.68 40.625 15.703 1 94.44 77 PRO B N 1
ATOM 2092 C CA . PRO B 1 77 ? -8.859 40.625 14.828 1 94.44 77 PRO B CA 1
ATOM 2093 C C . PRO B 1 77 ? -9.562 39.25 14.836 1 94.44 77 PRO B C 1
ATOM 2095 O O . PRO B 1 77 ? -8.906 38.219 14.93 1 94.44 77 PRO B O 1
ATOM 2098 N N . ALA B 1 78 ? -10.82 39.281 14.695 1 94.19 78 ALA B N 1
ATOM 2099 C CA . ALA B 1 78 ? -11.633 38.062 14.703 1 94.19 78 ALA B CA 1
ATOM 2100 C C . ALA B 1 78 ? -11.188 37.125 13.594 1 94.19 78 ALA B C 1
ATOM 2102 O O . ALA B 1 78 ? -11.172 35.906 13.789 1 94.19 78 ALA B O 1
ATOM 2103 N N . GLU B 1 79 ? -10.852 37.688 12.484 1 94.94 79 GLU B N 1
ATOM 2104 C CA . GLU B 1 79 ? -10.422 36.875 11.336 1 94.94 79 GLU B CA 1
ATOM 2105 C C . GLU B 1 79 ? -9.18 36.062 11.672 1 94.94 79 GLU B C 1
ATOM 2107 O O . GLU B 1 79 ? -9.062 34.906 11.258 1 94.94 79 GLU B O 1
ATOM 2112 N N . ILE B 1 80 ? -8.305 36.625 12.383 1 94.88 80 ILE B N 1
ATOM 2113 C CA . ILE B 1 80 ? -7.062 35.938 12.734 1 94.88 80 ILE B CA 1
ATOM 2114 C C . ILE B 1 80 ? -7.344 34.844 13.758 1 94.88 80 ILE B C 1
ATOM 2116 O O . ILE B 1 80 ? -6.793 33.75 13.664 1 94.88 80 ILE B O 1
ATOM 2120 N N . ARG B 1 81 ? -8.156 35.094 14.742 1 93.69 81 ARG B N 1
ATOM 2121 C CA . ARG B 1 81 ? -8.562 34.094 15.711 1 93.69 81 ARG B CA 1
ATOM 2122 C C . ARG B 1 81 ? -9.242 32.906 15.016 1 93.69 81 ARG B C 1
ATOM 2124 O O . ARG B 1 81 ? -9 31.766 15.367 1 93.69 81 ARG B O 1
ATOM 2131 N N . ASP B 1 82 ? -10.047 33.281 14.008 1 94.38 82 ASP B N 1
ATOM 2132 C CA . ASP B 1 82 ? -10.727 32.219 13.25 1 94.38 82 ASP B CA 1
ATOM 2133 C C . ASP B 1 82 ? -9.727 31.359 12.484 1 94.38 82 ASP B C 1
ATOM 2135 O O . ASP B 1 82 ? -9.867 30.141 12.43 1 94.38 82 ASP B O 1
ATOM 2139 N N . HIS B 1 83 ? -8.742 32 11.867 1 92.06 83 HIS B N 1
ATOM 2140 C CA . HIS B 1 83 ? -7.699 31.234 11.188 1 92.06 83 HIS B CA 1
ATOM 2141 C C . HIS B 1 83 ? -7.02 30.266 12.141 1 92.06 83 HIS B C 1
ATOM 2143 O O . HIS B 1 83 ? -6.793 29.109 11.797 1 92.06 83 HIS B O 1
ATOM 2149 N N . GLY B 1 84 ? -6.715 30.719 13.344 1 92.44 84 GLY B N 1
ATOM 2150 C CA . GLY B 1 84 ? -6.098 29.859 14.344 1 92.44 84 GLY B CA 1
ATOM 2151 C C . GLY B 1 84 ? -6.957 28.672 14.719 1 92.44 84 GLY B C 1
ATOM 2152 O O . GLY B 1 84 ? -6.469 27.547 14.789 1 92.44 84 GLY B O 1
ATOM 2153 N N . ARG B 1 85 ? -8.195 28.922 14.875 1 92 85 ARG B N 1
ATOM 2154 C CA . ARG B 1 85 ? -9.133 27.875 15.25 1 92 85 ARG B CA 1
ATOM 2155 C C . ARG B 1 85 ? -9.305 26.859 14.109 1 92 85 ARG B C 1
ATOM 2157 O O . ARG B 1 85 ? -9.336 25.656 14.344 1 92 85 ARG B O 1
ATOM 2164 N N . HIS B 1 86 ? -9.43 27.375 12.914 1 92.12 86 HIS B N 1
ATOM 2165 C CA . HIS B 1 86 ? -9.562 26.516 11.75 1 92.12 86 HIS B CA 1
ATOM 2166 C C . HIS B 1 86 ? -8.336 25.625 11.578 1 92.12 86 HIS B C 1
ATOM 2168 O O . HIS B 1 86 ? -8.461 24.453 11.227 1 92.12 86 HIS B O 1
ATOM 2174 N N . LEU B 1 87 ? -7.191 26.25 11.844 1 94 87 LEU B N 1
ATOM 2175 C CA . LEU B 1 87 ? -5.949 25.484 11.766 1 94 87 LEU B CA 1
ATOM 2176 C C . LEU B 1 87 ? -5.965 24.312 12.75 1 94 87 LEU B C 1
ATOM 2178 O O . LEU B 1 87 ? -5.598 23.188 12.398 1 94 87 LEU B O 1
ATOM 2182 N N . ALA B 1 88 ? -6.363 24.594 13.953 1 91.62 88 ALA B N 1
ATOM 2183 C CA . ALA B 1 88 ? -6.426 23.547 14.969 1 91.62 88 ALA B CA 1
ATOM 2184 C C . ALA B 1 88 ? -7.367 22.422 14.539 1 91.62 88 ALA B C 1
ATOM 2186 O O . ALA B 1 88 ? -7.062 21.234 14.734 1 91.62 88 ALA B O 1
ATOM 2187 N N . GLY B 1 89 ? -8.516 22.75 13.969 1 91.56 89 GLY B N 1
ATOM 2188 C CA . GLY B 1 89 ? -9.438 21.766 13.438 1 91.56 89 GLY B CA 1
ATOM 2189 C C . GLY B 1 89 ? -8.836 20.922 12.328 1 91.56 89 GLY B C 1
ATOM 2190 O O . GLY B 1 89 ? -9.016 19.703 12.312 1 91.56 89 GLY B O 1
ATOM 2191 N N . LYS B 1 90 ? -8.133 21.547 11.477 1 90.12 90 LYS B N 1
ATOM 2192 C CA . LYS B 1 90 ? -7.516 20.844 10.352 1 90.12 90 LYS B CA 1
ATOM 2193 C C . LYS B 1 90 ? -6.422 19.891 10.828 1 90.12 90 LYS B C 1
ATOM 2195 O O . LYS B 1 90 ? -6.266 18.797 10.281 1 90.12 90 LYS B O 1
ATOM 2200 N N . VAL B 1 91 ? -5.609 20.328 11.773 1 90.81 91 VAL B N 1
ATOM 2201 C CA . VAL B 1 91 ? -4.59 19.453 12.344 1 90.81 91 VAL B CA 1
ATOM 2202 C C . VAL B 1 91 ? -5.246 18.203 12.922 1 90.81 91 VAL B C 1
ATOM 2204 O O . VAL B 1 91 ? -4.77 17.078 12.703 1 90.81 91 VAL B O 1
ATOM 2207 N N . ASN B 1 92 ? -6.352 18.375 13.625 1 87.94 92 ASN B N 1
ATOM 2208 C CA . ASN B 1 92 ? -7.074 17.25 14.188 1 87.94 92 ASN B CA 1
ATOM 2209 C C . ASN B 1 92 ? -7.621 16.328 13.094 1 87.94 92 ASN B C 1
ATOM 2211 O O . ASN B 1 92 ? -7.59 15.109 13.227 1 87.94 92 ASN B O 1
ATOM 2215 N N . GLU B 1 93 ? -8.086 16.938 12.039 1 86.62 93 GLU B N 1
ATOM 2216 C CA . GLU B 1 93 ? -8.547 16.172 10.891 1 86.62 93 GLU B CA 1
ATOM 2217 C C . GLU B 1 93 ? -7.406 15.344 10.289 1 86.62 93 GLU B C 1
ATOM 2219 O O . GLU B 1 93 ? -7.617 14.203 9.867 1 86.62 93 GLU B O 1
ATOM 2224 N N . GLY B 1 94 ? -6.266 15.93 10.195 1 83.94 94 GLY B N 1
ATOM 2225 C CA . GLY B 1 94 ? -5.102 15.227 9.68 1 83.94 94 GLY B CA 1
ATOM 2226 C C . GLY B 1 94 ? -4.723 14.023 10.516 1 83.94 94 GLY B C 1
ATOM 2227 O O . GLY B 1 94 ? -4.391 12.961 9.977 1 83.94 94 GLY B O 1
ATOM 2228 N N . ILE B 1 95 ? -4.828 14.141 11.789 1 81.19 95 ILE B N 1
ATOM 2229 C CA . ILE B 1 95 ? -4.5 13.055 12.703 1 81.19 95 ILE B CA 1
ATOM 2230 C C . ILE B 1 95 ? -5.453 11.883 12.477 1 81.19 95 ILE B C 1
ATOM 2232 O O . ILE B 1 95 ? -5.023 10.727 12.43 1 81.19 95 ILE B O 1
ATOM 2236 N N . ILE B 1 96 ? -6.703 12.117 12.203 1 77.94 96 ILE B N 1
ATOM 2237 C CA . ILE B 1 96 ? -7.723 11.094 11.984 1 77.94 96 ILE B CA 1
ATOM 2238 C C . ILE B 1 96 ? -7.512 10.445 10.617 1 77.94 96 ILE B C 1
ATOM 2240 O O . ILE B 1 96 ? -7.645 9.227 10.477 1 77.94 96 ILE B O 1
ATOM 2244 N N . ALA B 1 97 ? -7.133 11.188 9.641 1 73.81 97 ALA B N 1
ATOM 2245 C CA . ALA B 1 97 ? -6.977 10.711 8.273 1 73.81 97 ALA B CA 1
ATOM 2246 C C . ALA B 1 97 ? -5.875 9.656 8.18 1 73.81 97 ALA B C 1
ATOM 2248 O O . ALA B 1 97 ? -5.898 8.797 7.297 1 73.81 97 ALA B O 1
ATOM 2249 N N . PHE B 1 98 ? -5 9.633 9.156 1 74.44 98 PHE B N 1
ATOM 2250 C CA . PHE B 1 98 ? -3.92 8.648 9.102 1 74.44 98 PHE B CA 1
ATOM 2251 C C . PHE B 1 98 ? -4.445 7.25 9.391 1 74.44 98 PHE B C 1
ATOM 2253 O O . PHE B 1 98 ? -3.775 6.258 9.094 1 74.44 98 PHE B O 1
ATOM 2260 N N . GLN B 1 99 ? -5.633 7.137 9.797 1 77.25 99 GLN B N 1
ATOM 2261 C CA . GLN B 1 99 ? -6.223 5.828 10.07 1 77.25 99 GLN B CA 1
ATOM 2262 C C . GLN B 1 99 ? -6.348 5 8.797 1 77.25 99 GLN B C 1
ATOM 2264 O O . GLN B 1 99 ? -6.324 3.77 8.844 1 77.25 99 GLN B O 1
ATOM 2269 N N . PHE B 1 100 ? -6.445 5.723 7.625 1 81.75 100 PHE B N 1
ATOM 2270 C CA . PHE B 1 100 ? -6.574 4.977 6.379 1 81.75 100 PHE B CA 1
ATOM 2271 C C . PHE B 1 100 ? -5.375 4.059 6.168 1 81.75 100 PHE B C 1
ATOM 2273 O O . PHE B 1 100 ? -5.492 3.016 5.523 1 81.75 100 PHE B O 1
ATOM 2280 N N . TYR B 1 101 ? -4.199 4.484 6.703 1 86.75 101 TYR B N 1
ATOM 2281 C CA . TYR B 1 101 ? -3.008 3.672 6.477 1 86.75 101 TYR B CA 1
ATOM 2282 C C . TYR B 1 101 ? -3.096 2.354 7.238 1 86.75 101 TYR B C 1
ATOM 2284 O O . TYR B 1 101 ? -2.564 1.334 6.785 1 86.75 101 TYR B O 1
ATOM 2292 N N . ASP B 1 102 ? -3.734 2.438 8.406 1 86.69 102 ASP B N 1
ATOM 2293 C CA . ASP B 1 102 ? -3.934 1.195 9.148 1 86.69 102 ASP B CA 1
ATOM 2294 C C . ASP B 1 102 ? -4.707 0.177 8.312 1 86.69 102 ASP B C 1
ATOM 2296 O O . ASP B 1 102 ? -4.312 -0.989 8.227 1 86.69 102 ASP B O 1
ATOM 2300 N N . ARG B 1 103 ? -5.699 0.62 7.711 1 86.44 103 ARG B N 1
ATOM 2301 C CA . ARG B 1 103 ? -6.492 -0.256 6.855 1 86.44 103 ARG B CA 1
ATOM 2302 C C . ARG B 1 103 ? -5.684 -0.723 5.648 1 86.44 103 ARG B C 1
ATOM 2304 O O . ARG B 1 103 ? -5.773 -1.886 5.246 1 86.44 103 ARG B O 1
ATOM 2311 N N . LEU B 1 104 ? -4.984 0.211 5.074 1 92.12 104 LEU B N 1
ATOM 2312 C CA . LEU B 1 104 ? -4.125 -0.116 3.941 1 92.12 104 LEU B CA 1
ATOM 2313 C C . LEU B 1 104 ? -3.121 -1.202 4.316 1 92.12 104 LEU B C 1
ATOM 2315 O O . LEU B 1 104 ? -2.975 -2.191 3.598 1 92.12 104 LEU B O 1
ATOM 2319 N N . SER B 1 105 ? -2.447 -1 5.434 1 94.12 105 SER B N 1
ATOM 2320 C CA . SER B 1 105 ? -1.442 -1.958 5.887 1 94.12 105 SER B CA 1
ATOM 2321 C C . 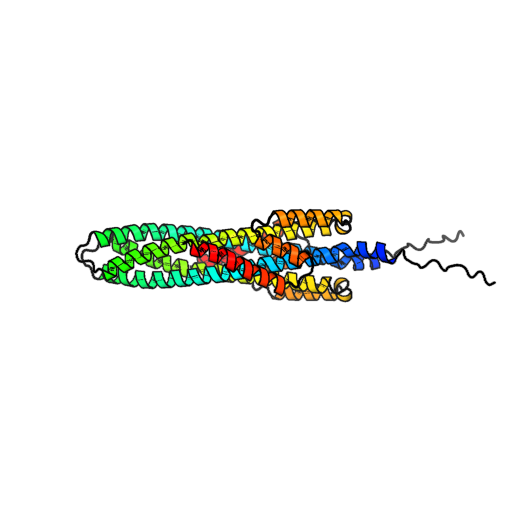SER B 1 105 ? -2.07 -3.312 6.199 1 94.12 105 SER B C 1
ATOM 2323 O O . SER B 1 105 ? -1.483 -4.355 5.906 1 94.12 105 SER B O 1
ATOM 2325 N N . GLN B 1 106 ? -3.199 -3.312 6.734 1 92.12 106 GLN B N 1
ATOM 2326 C CA . GLN B 1 106 ? -3.912 -4.547 7.039 1 92.12 106 GLN B CA 1
ATOM 2327 C C . GLN B 1 106 ? -4.238 -5.324 5.766 1 92.12 106 GLN B C 1
ATOM 2329 O O . GLN B 1 106 ? -3.982 -6.527 5.68 1 92.12 106 GLN B O 1
ATOM 2334 N N . ARG B 1 107 ? -4.801 -4.68 4.875 1 93 107 ARG B N 1
ATOM 2335 C CA . ARG B 1 107 ? -5.152 -5.316 3.609 1 93 107 ARG B CA 1
ATOM 2336 C C . ARG B 1 107 ? -3.914 -5.887 2.922 1 93 107 ARG B C 1
ATOM 2338 O O . ARG B 1 107 ? -3.943 -7.008 2.412 1 93 107 ARG B O 1
ATOM 2345 N N . LEU B 1 108 ? -2.83 -5.141 2.887 1 96.75 108 LEU B N 1
ATOM 2346 C CA . LEU B 1 108 ? -1.601 -5.605 2.254 1 96.75 108 LEU B CA 1
ATOM 2347 C C . LEU B 1 108 ? -1.032 -6.812 2.992 1 96.75 108 LEU B C 1
ATOM 2349 O O . LEU B 1 108 ? -0.483 -7.727 2.371 1 96.75 108 LEU B O 1
ATOM 2353 N N . ASN B 1 109 ? -1.178 -6.844 4.301 1 96 109 ASN B N 1
ATOM 2354 C CA . ASN B 1 109 ? -0.751 -8.008 5.07 1 96 109 ASN B CA 1
ATOM 2355 C C . ASN B 1 109 ? -1.572 -9.242 4.715 1 96 109 ASN B C 1
ATOM 2357 O O . ASN B 1 109 ? -1.035 -10.352 4.641 1 96 109 ASN B O 1
ATOM 2361 N N . HIS B 1 110 ? -2.822 -9.055 4.52 1 94 110 HIS B N 1
ATOM 2362 C CA . HIS B 1 110 ? -3.666 -10.156 4.078 1 94 110 HIS B CA 1
ATOM 2363 C C . HIS B 1 110 ? -3.203 -10.695 2.729 1 94 110 HIS B C 1
ATOM 2365 O O . HIS B 1 110 ? -3.178 -11.914 2.518 1 94 110 HIS B O 1
ATOM 2371 N N . VAL B 1 111 ? -2.908 -9.789 1.857 1 96.94 111 VAL B N 1
ATOM 2372 C CA . VAL B 1 111 ? -2.412 -10.195 0.546 1 96.94 111 VAL B CA 1
ATOM 2373 C C . VAL B 1 111 ? -1.132 -11.008 0.707 1 96.94 111 VAL B C 1
ATOM 2375 O O . VAL B 1 111 ? -0.983 -12.07 0.094 1 96.94 111 VAL B O 1
ATOM 2378 N N . VAL B 1 112 ? -0.194 -10.516 1.503 1 97.25 112 VAL B N 1
ATOM 2379 C CA . VAL B 1 112 ? 1.068 -11.211 1.746 1 97.25 112 VAL B CA 1
ATOM 2380 C C . VAL 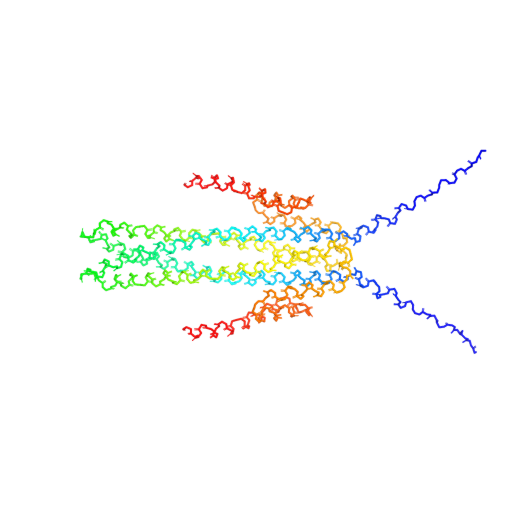B 1 112 ? 0.797 -12.609 2.287 1 97.25 112 VAL B C 1
ATOM 2382 O O . VAL B 1 112 ? 1.393 -13.586 1.827 1 97.25 112 VAL B O 1
ATOM 2385 N N . THR B 1 113 ? -0.074 -12.719 3.24 1 95.56 113 THR B N 1
ATOM 2386 C CA . THR B 1 113 ? -0.427 -14.016 3.818 1 95.56 113 THR B CA 1
ATOM 2387 C C . THR B 1 113 ? -0.962 -14.961 2.748 1 95.56 113 THR B C 1
ATOM 2389 O O . THR B 1 113 ? -0.546 -16.125 2.67 1 95.56 113 THR B O 1
ATOM 2392 N N . GLY B 1 114 ? -1.847 -14.469 1.973 1 96.31 114 GLY B N 1
ATOM 2393 C CA . GLY B 1 114 ? -2.404 -15.273 0.899 1 96.31 114 GLY B CA 1
ATOM 2394 C C . GLY B 1 114 ? -1.359 -15.75 -0.093 1 96.31 114 GLY B C 1
ATOM 2395 O O . GLY B 1 114 ? -1.349 -16.922 -0.479 1 96.31 114 GLY B O 1
ATOM 2396 N N . LEU B 1 115 ? -0.499 -14.859 -0.526 1 97.56 115 LEU B N 1
ATOM 2397 C CA . LEU B 1 115 ? 0.555 -15.203 -1.476 1 97.56 115 LEU B CA 1
ATOM 2398 C C . LEU B 1 115 ? 1.516 -16.219 -0.877 1 97.56 115 LEU B C 1
ATOM 2400 O O . LEU B 1 115 ? 1.937 -17.156 -1.56 1 97.56 115 LEU B O 1
ATOM 2404 N N . ALA B 1 116 ? 1.861 -16.031 0.373 1 96.5 116 ALA B N 1
ATOM 2405 C CA . ALA B 1 116 ? 2.779 -16.938 1.053 1 96.5 116 ALA B CA 1
ATOM 2406 C C . ALA B 1 116 ? 2.188 -18.344 1.158 1 96.5 116 ALA B C 1
ATOM 2408 O O . ALA B 1 116 ? 2.877 -19.328 0.913 1 96.5 116 ALA B O 1
ATOM 2409 N N . LEU B 1 117 ? 0.961 -18.438 1.562 1 96.69 117 LEU B N 1
ATOM 2410 C CA . LEU B 1 117 ? 0.291 -19.719 1.662 1 96.69 117 LEU B CA 1
ATOM 2411 C C . LEU B 1 117 ? 0.209 -20.406 0.297 1 96.69 117 LEU B C 1
ATOM 2413 O O . LEU B 1 117 ? 0.406 -21.609 0.187 1 96.69 117 LEU B O 1
ATOM 2417 N N . THR B 1 118 ? -0.142 -19.625 -0.725 1 97.19 118 THR B N 1
ATOM 2418 C CA . THR B 1 118 ? -0.192 -20.156 -2.082 1 97.19 118 THR B CA 1
ATOM 2419 C C . THR B 1 118 ? 1.169 -20.719 -2.496 1 97.19 118 THR B C 1
ATOM 2421 O O . THR B 1 118 ? 1.254 -21.797 -3.062 1 97.19 118 THR B O 1
ATOM 2424 N N . GLU B 1 119 ? 2.18 -19.891 -2.24 1 96.44 119 GLU B N 1
ATOM 2425 C CA . GLU B 1 119 ? 3.547 -20.328 -2.518 1 96.44 119 GLU B CA 1
ATOM 2426 C C . GLU B 1 119 ? 3.857 -21.656 -1.837 1 96.44 119 GLU B C 1
ATOM 2428 O O . GLU B 1 119 ? 4.418 -22.562 -2.457 1 96.44 119 GLU B O 1
ATOM 2433 N N . GLU B 1 120 ? 3.51 -21.844 -0.622 1 95.69 120 GLU B N 1
ATOM 2434 C CA . GLU B 1 120 ? 3.773 -23.047 0.155 1 95.69 120 GLU B CA 1
ATOM 2435 C C . GLU B 1 120 ? 3.049 -24.25 -0.435 1 95.69 120 GLU B C 1
ATOM 2437 O O . GLU B 1 120 ? 3.639 -25.328 -0.591 1 95.69 120 GLU B O 1
ATOM 2442 N N . VAL B 1 121 ? 1.798 -24.125 -0.738 1 96.38 121 VAL B N 1
ATOM 2443 C CA . VAL B 1 121 ? 1 -25.219 -1.289 1 96.38 121 VAL B CA 1
ATOM 2444 C C . VAL B 1 121 ? 1.563 -25.641 -2.645 1 96.38 121 VAL B C 1
ATOM 2446 O O . VAL B 1 121 ? 1.659 -26.828 -2.941 1 96.38 121 VAL B O 1
ATOM 2449 N N . LEU B 1 122 ? 1.98 -24.656 -3.471 1 94.81 122 LEU B N 1
ATOM 2450 C CA . LEU B 1 122 ? 2.51 -24.938 -4.801 1 94.81 122 LEU B CA 1
ATOM 2451 C C . LEU B 1 122 ? 3.822 -25.703 -4.707 1 94.81 122 LEU B C 1
ATOM 2453 O O . LEU B 1 122 ? 4.094 -26.578 -5.535 1 94.81 122 LEU B O 1
ATOM 2457 N N . ARG B 1 123 ? 4.59 -25.406 -3.75 1 92.62 123 ARG B N 1
ATOM 2458 C CA . ARG B 1 123 ? 5.918 -25.984 -3.617 1 92.62 123 ARG B CA 1
ATOM 2459 C C . ARG B 1 123 ? 5.824 -27.453 -3.203 1 92.62 123 ARG B C 1
ATOM 2461 O O . ARG B 1 123 ? 6.695 -28.266 -3.543 1 92.62 123 ARG B O 1
ATOM 2468 N N . ASP B 1 124 ? 4.758 -27.781 -2.523 1 93.5 124 ASP B N 1
ATOM 2469 C CA . ASP B 1 124 ? 4.57 -29.141 -2.033 1 93.5 124 ASP B CA 1
ATOM 2470 C C . ASP B 1 124 ? 3.732 -29.969 -3.01 1 93.5 124 ASP B C 1
ATOM 2472 O O . ASP B 1 124 ? 2.545 -29.688 -3.203 1 93.5 124 ASP B O 1
ATOM 2476 N N . GLU B 1 125 ? 4.316 -31.016 -3.582 1 89.06 125 GLU B N 1
ATOM 2477 C CA . GLU B 1 125 ? 3.67 -31.828 -4.613 1 89.06 125 GLU B CA 1
ATOM 2478 C C . GLU B 1 125 ? 2.369 -32.438 -4.105 1 89.06 125 GLU B C 1
ATOM 2480 O O . GLU B 1 125 ? 1.368 -32.469 -4.824 1 89.06 125 GLU B O 1
ATOM 2485 N N . HIS B 1 126 ? 2.43 -32.906 -2.936 1 90.94 126 HIS B N 1
ATOM 2486 C CA . HIS B 1 126 ? 1.231 -33.531 -2.363 1 90.94 126 HIS B CA 1
ATOM 2487 C C . HIS B 1 126 ? 0.126 -32.5 -2.178 1 90.94 126 HIS B C 1
ATOM 2489 O O . HIS B 1 126 ? -1.019 -32.719 -2.574 1 90.94 126 HIS B O 1
ATOM 2495 N N . SER B 1 127 ? 0.427 -31.375 -1.712 1 93.38 127 SER B N 1
ATOM 2496 C CA . SER B 1 127 ? -0.549 -30.328 -1.43 1 93.38 127 SER B CA 1
ATOM 2497 C C . SER B 1 127 ? -1.067 -29.688 -2.717 1 93.38 127 SER B C 1
ATOM 2499 O O . SER B 1 127 ? -2.25 -29.359 -2.818 1 93.38 127 SER B O 1
ATOM 2501 N N . ARG B 1 128 ? -0.15 -29.516 -3.691 1 92.19 128 ARG B N 1
ATOM 2502 C CA . ARG B 1 128 ? -0.544 -28.781 -4.887 1 92.19 128 ARG B CA 1
ATOM 2503 C C . ARG B 1 128 ? -1.603 -29.547 -5.676 1 92.19 128 ARG B C 1
ATOM 2505 O O . ARG B 1 128 ? -2.381 -28.938 -6.422 1 92.19 128 ARG B O 1
ATOM 2512 N N . THR B 1 129 ? -1.66 -30.844 -5.516 1 90.38 129 THR B N 1
ATOM 2513 C CA . THR B 1 129 ? -2.639 -31.656 -6.242 1 90.38 129 THR B CA 1
ATOM 2514 C C . THR B 1 129 ? -3.809 -32.031 -5.336 1 90.38 129 THR B C 1
ATOM 2516 O O . THR B 1 129 ? -4.688 -32.781 -5.738 1 90.38 129 THR B O 1
ATOM 2519 N N . SER B 1 130 ? -3.818 -31.531 -4.145 1 93.5 130 SER B N 1
ATOM 2520 C CA . SER B 1 130 ? -4.848 -31.844 -3.158 1 93.5 130 SER B CA 1
ATOM 2521 C C . SER B 1 130 ? -5.949 -30.797 -3.154 1 93.5 130 SER B C 1
ATOM 2523 O O . SER B 1 130 ? -5.707 -29.641 -2.803 1 93.5 130 SER B O 1
ATOM 2525 N N . GLU B 1 131 ? -7.148 -31.188 -3.453 1 93.69 131 GLU B N 1
ATOM 2526 C CA . GLU B 1 131 ? -8.297 -30.281 -3.383 1 93.69 131 GLU B CA 1
ATOM 2527 C C . GLU B 1 131 ? -8.508 -29.766 -1.962 1 93.69 131 GLU B C 1
ATOM 2529 O O . GLU B 1 131 ? -8.836 -28.594 -1.765 1 93.69 131 GLU B O 1
ATOM 2534 N N . HIS B 1 132 ? -8.305 -30.641 -1.094 1 95.06 132 HIS B N 1
ATOM 2535 C CA . HIS B 1 132 ? -8.477 -30.297 0.31 1 95.06 132 HIS B CA 1
ATOM 2536 C C . HIS B 1 132 ? -7.496 -29.203 0.729 1 95.06 132 HIS B C 1
ATOM 2538 O O . HIS B 1 132 ? -7.863 -28.266 1.441 1 95.06 132 HIS B O 1
ATOM 2544 N N . ALA B 1 133 ? -6.262 -29.328 0.354 1 95.56 133 ALA B N 1
ATOM 2545 C CA . ALA B 1 133 ? -5.25 -28.328 0.688 1 95.56 133 ALA B CA 1
ATOM 2546 C C . ALA B 1 133 ? -5.648 -26.938 0.165 1 95.56 133 ALA B C 1
ATOM 2548 O O . ALA B 1 133 ? -5.516 -25.938 0.874 1 95.56 133 ALA B O 1
ATOM 2549 N N . TRP B 1 134 ? -6.16 -26.844 -0.99 1 95.19 134 TRP B N 1
ATOM 2550 C CA . TRP B 1 134 ? -6.57 -25.578 -1.589 1 95.19 134 TRP B CA 1
ATOM 2551 C C . TRP B 1 134 ? -7.801 -25.016 -0.887 1 95.19 134 TRP B C 1
ATOM 2553 O O . TRP B 1 134 ? -7.902 -23.797 -0.663 1 95.19 134 TRP B O 1
ATOM 2563 N N . LYS B 1 135 ? -8.719 -25.875 -0.538 1 95.25 135 LYS B N 1
ATOM 2564 C CA . LYS B 1 135 ? -9.898 -25.438 0.193 1 95.25 135 LYS B CA 1
ATOM 2565 C C . LYS B 1 135 ? -9.523 -24.844 1.553 1 95.25 135 LYS B C 1
ATOM 2567 O O . LYS B 1 135 ? -10.078 -23.828 1.973 1 95.25 135 LYS B O 1
ATOM 2572 N N . MET B 1 136 ? -8.656 -25.516 2.215 1 96.44 136 MET B N 1
ATOM 2573 C CA . MET B 1 136 ? -8.195 -25.016 3.512 1 96.44 136 MET B CA 1
ATOM 2574 C C . MET B 1 136 ? -7.504 -23.672 3.369 1 96.44 136 MET B C 1
ATOM 2576 O O . MET B 1 136 ? -7.707 -22.766 4.188 1 96.44 136 MET B O 1
ATOM 2580 N N . LEU B 1 137 ? -6.656 -23.562 2.361 1 96.38 137 LEU B N 1
ATOM 2581 C CA . LEU B 1 137 ? -5.984 -22.312 2.074 1 96.38 137 LEU B CA 1
ATOM 2582 C C . LEU B 1 137 ? -6.996 -21.188 1.836 1 96.38 137 LEU B C 1
ATOM 2584 O O . LEU B 1 137 ? -6.875 -20.109 2.406 1 96.38 137 LEU B O 1
ATOM 2588 N N . GLN B 1 138 ? -7.98 -21.438 1.009 1 94.75 138 GLN B N 1
ATOM 2589 C CA . GLN B 1 138 ? -9.008 -20.453 0.698 1 94.75 138 GLN B CA 1
ATOM 2590 C C . GLN B 1 138 ? -9.773 -20.047 1.954 1 94.75 138 GLN B C 1
ATOM 2592 O O . GLN B 1 138 ? -10.062 -18.859 2.148 1 94.75 138 GLN B O 1
ATOM 2597 N N . ARG B 1 139 ? -10.008 -21 2.805 1 94.88 139 ARG B N 1
ATOM 2598 C CA . ARG B 1 139 ? -10.695 -20.719 4.055 1 94.88 139 ARG B CA 1
ATOM 2599 C C . ARG B 1 139 ? -9.852 -19.828 4.957 1 94.88 139 ARG B C 1
ATOM 2601 O O . ARG B 1 139 ? -10.367 -18.891 5.582 1 94.88 139 ARG B O 1
ATOM 2608 N N . THR B 1 140 ? -8.641 -20.141 5.047 1 94.88 140 THR B N 1
ATOM 2609 C CA . THR B 1 140 ? -7.73 -19.344 5.863 1 94.88 140 THR B CA 1
ATOM 2610 C C . THR B 1 140 ? -7.676 -17.906 5.371 1 94.88 140 THR B C 1
ATOM 2612 O O . THR B 1 140 ? -7.777 -16.953 6.164 1 94.88 140 THR B O 1
ATOM 2615 N N . ILE B 1 141 ? -7.547 -17.719 4.074 1 94.5 141 ILE B N 1
ATOM 2616 C CA . ILE B 1 141 ? -7.477 -16.391 3.486 1 94.5 141 ILE B CA 1
ATOM 2617 C C . ILE B 1 141 ? -8.773 -15.633 3.764 1 94.5 141 ILE B C 1
ATOM 2619 O O . ILE B 1 141 ? -8.742 -14.484 4.203 1 94.5 141 ILE B O 1
ATOM 2623 N N . LYS B 1 142 ? -9.867 -16.25 3.561 1 94.12 142 LYS B N 1
ATOM 2624 C CA . LYS B 1 142 ? -11.172 -15.617 3.758 1 94.12 142 LYS B CA 1
ATOM 2625 C C . LYS B 1 142 ? -11.352 -15.18 5.207 1 94.12 142 LYS B C 1
ATOM 2627 O O . LYS B 1 142 ? -11.945 -14.133 5.477 1 94.12 142 LYS B O 1
ATOM 2632 N N . SER B 1 143 ? -10.852 -15.914 6.121 1 93.69 143 SER B N 1
ATOM 2633 C CA . SER B 1 143 ? -11.016 -15.641 7.543 1 93.69 143 SER B CA 1
ATOM 2634 C C . SER B 1 143 ? -10.242 -14.391 7.957 1 93.69 143 SER B C 1
ATOM 2636 O O . SER B 1 143 ? -10.508 -13.812 9.016 1 93.69 143 SER B O 1
ATOM 2638 N N . THR B 1 144 ? -9.266 -13.977 7.168 1 89.25 144 THR B N 1
ATOM 2639 C CA . THR B 1 144 ? -8.477 -12.797 7.5 1 89.25 144 THR B CA 1
ATOM 2640 C C . THR B 1 144 ? -9.25 -11.523 7.164 1 89.25 144 THR B C 1
ATOM 2642 O O . THR B 1 144 ? -8.883 -10.43 7.617 1 89.25 144 THR B O 1
ATOM 2645 N N . TYR B 1 145 ? -10.266 -11.648 6.328 1 86.69 145 TYR B N 1
ATOM 2646 C CA . TYR B 1 145 ? -11.062 -10.484 5.957 1 86.69 145 TYR B CA 1
ATOM 2647 C C . TYR B 1 145 ? -12.039 -10.117 7.062 1 86.69 145 TYR B C 1
ATOM 2649 O O . TYR B 1 145 ? -12.828 -10.953 7.504 1 86.69 145 TYR B O 1
ATOM 2657 N N . SER B 1 146 ? -12.008 -8.875 7.449 1 81 146 SER B N 1
ATOM 2658 C CA . SER B 1 146 ? -12.852 -8.422 8.555 1 81 146 SER B CA 1
ATOM 2659 C C . SER B 1 146 ? -14.172 -7.848 8.039 1 81 146 SER B C 1
ATOM 2661 O O . SER B 1 146 ? -15.195 -7.926 8.727 1 81 146 SER B O 1
ATOM 2663 N N . LEU B 1 147 ? -14.188 -7.309 6.895 1 81.88 147 LEU B N 1
ATOM 2664 C CA . LEU B 1 147 ? -15.375 -6.637 6.387 1 81.88 147 LEU B CA 1
ATOM 2665 C C . LEU B 1 147 ? -16.188 -7.57 5.492 1 81.88 147 LEU B C 1
ATOM 2667 O O . LEU B 1 147 ? -15.617 -8.328 4.699 1 81.88 147 LEU B O 1
ATOM 2671 N N . ASP B 1 148 ? -17.453 -7.379 5.598 1 86.38 148 ASP B N 1
ATOM 2672 C CA . ASP B 1 148 ? -18.375 -8.219 4.828 1 86.38 148 ASP B CA 1
ATOM 2673 C C . ASP B 1 148 ? -18.172 -8.008 3.328 1 86.38 148 ASP B C 1
ATOM 2675 O O . ASP B 1 148 ? -18.219 -8.961 2.549 1 86.38 148 ASP B O 1
ATOM 2679 N N . CYS B 1 149 ? -18.062 -6.746 2.963 1 85.12 149 CYS B N 1
ATOM 2680 C CA . CYS B 1 149 ? -17.906 -6.449 1.543 1 85.12 149 CYS B CA 1
ATOM 2681 C C . CYS B 1 149 ? -16.656 -7.121 0.976 1 85.12 149 CYS B C 1
ATOM 2683 O O . CYS B 1 149 ? -16.656 -7.555 -0.177 1 85.12 149 CYS B O 1
ATOM 2685 N N . GLU B 1 150 ? -15.625 -7.312 1.733 1 86.62 150 GLU B N 1
ATOM 2686 C CA . GLU B 1 150 ? -14.406 -7.984 1.302 1 86.62 150 GLU B CA 1
ATOM 2687 C C . GLU B 1 150 ? -14.633 -9.484 1.138 1 86.62 150 GLU B C 1
ATOM 2689 O O . GLU B 1 150 ? -14.133 -10.094 0.19 1 86.62 150 GLU B O 1
ATOM 2694 N N . ARG B 1 151 ? -15.344 -10.078 2.051 1 90.44 151 ARG B N 1
ATOM 2695 C CA . ARG B 1 151 ? -15.648 -11.5 1.982 1 90.44 151 ARG B CA 1
ATOM 2696 C C . ARG B 1 151 ? -16.516 -11.82 0.77 1 90.44 151 ARG B C 1
ATOM 2698 O O . ARG B 1 151 ? -16.328 -12.836 0.107 1 90.44 151 ARG B O 1
ATOM 2705 N N . LYS B 1 152 ? -17.453 -10.914 0.549 1 91 152 LYS B N 1
ATOM 2706 C CA . LYS B 1 152 ? -18.281 -11.078 -0.636 1 91 152 LYS B CA 1
ATOM 2707 C C . LYS B 1 152 ? -17.453 -11.016 -1.911 1 91 152 LYS B C 1
ATOM 2709 O O . LYS B 1 152 ? -17.641 -11.82 -2.824 1 91 152 LYS B O 1
ATOM 2714 N N . MET B 1 153 ? -16.609 -10.031 -2.014 1 89.44 153 MET B N 1
ATOM 2715 C CA . MET B 1 153 ? -15.719 -9.93 -3.168 1 89.44 153 MET B CA 1
ATOM 2716 C C . MET B 1 153 ? -14.898 -11.195 -3.34 1 89.44 153 MET B C 1
ATOM 2718 O O . MET B 1 153 ? -14.719 -11.688 -4.457 1 89.44 153 MET B O 1
ATOM 2722 N N . PHE B 1 154 ? -14.422 -11.734 -2.234 1 92.12 154 PHE B N 1
ATOM 2723 C CA . PHE B 1 154 ? -13.68 -12.992 -2.232 1 92.12 154 PHE B CA 1
ATOM 2724 C C . PHE B 1 154 ? -14.492 -14.102 -2.898 1 92.12 154 PHE B C 1
ATOM 2726 O O . PHE B 1 154 ? -14.008 -14.766 -3.814 1 92.12 154 PHE B O 1
ATOM 2733 N N . ASP B 1 155 ? -15.664 -14.25 -2.471 1 93 155 ASP B N 1
ATOM 2734 C CA . ASP B 1 155 ? -16.531 -15.305 -2.988 1 93 155 ASP B CA 1
ATOM 2735 C C . ASP B 1 155 ? -16.812 -15.102 -4.477 1 93 155 ASP B C 1
ATOM 2737 O O . ASP B 1 155 ? -16.812 -16.062 -5.246 1 93 155 ASP B O 1
ATOM 2741 N N . LEU B 1 156 ? -17.062 -13.906 -4.852 1 92.44 156 LEU B N 1
ATOM 2742 C CA . LEU B 1 156 ? -17.375 -13.609 -6.246 1 92.44 156 LEU B CA 1
ATOM 2743 C C . LEU B 1 156 ? -16.188 -13.953 -7.145 1 92.44 156 LEU B C 1
ATOM 2745 O O . LEU B 1 156 ? -16.375 -14.562 -8.203 1 92.44 156 LEU B O 1
ATOM 2749 N N . VAL B 1 157 ? -15.016 -13.633 -6.738 1 90.06 157 VAL B N 1
ATOM 2750 C CA . VAL B 1 157 ? -13.812 -13.906 -7.523 1 90.06 157 VAL B CA 1
ATOM 2751 C C . VAL B 1 157 ? -13.594 -15.414 -7.613 1 90.06 157 VAL B C 1
ATOM 2753 O O . VAL B 1 157 ? -13.273 -15.938 -8.688 1 90.06 157 VAL B O 1
ATOM 2756 N N . LEU B 1 158 ? -13.773 -16.109 -6.52 1 90.56 158 LEU B N 1
ATOM 2757 C CA . LEU B 1 158 ? -13.57 -17.562 -6.504 1 90.56 158 LEU B CA 1
ATOM 2758 C C . LEU B 1 158 ? -14.594 -18.266 -7.395 1 90.56 158 LEU B C 1
ATOM 2760 O O . LEU B 1 158 ? -14.32 -19.344 -7.918 1 90.56 158 LEU B O 1
ATOM 2764 N N . GLN B 1 159 ? -15.734 -17.625 -7.52 1 91 159 GLN B N 1
ATOM 2765 C CA . GLN B 1 159 ? -16.797 -18.203 -8.352 1 91 159 GLN B CA 1
ATOM 2766 C C . GLN B 1 159 ? -16.562 -17.891 -9.828 1 91 159 GLN B C 1
ATOM 2768 O O . GLN B 1 159 ? -17.328 -18.328 -10.688 1 91 159 GLN B O 1
ATOM 2773 N N . GLY B 1 160 ? -15.633 -17.047 -10.086 1 87.75 160 GLY B N 1
ATOM 2774 C CA . GLY B 1 160 ? -15.25 -16.844 -11.469 1 87.75 160 GLY B CA 1
ATOM 2775 C C . GLY B 1 160 ? -15.719 -15.516 -12.031 1 87.75 160 GLY B C 1
ATOM 2776 O O . GLY B 1 160 ? -15.609 -15.266 -13.234 1 87.75 160 GLY B O 1
ATOM 2777 N N . MET B 1 161 ? -16.281 -14.664 -11.227 1 90.19 161 MET B N 1
ATOM 2778 C CA . MET B 1 161 ? -16.672 -13.336 -11.703 1 90.19 161 MET B CA 1
ATOM 2779 C C . MET B 1 161 ? -15.445 -12.555 -12.18 1 90.19 161 MET B C 1
ATOM 2781 O O . MET B 1 161 ? -14.398 -12.578 -11.539 1 90.19 161 MET B O 1
ATOM 2785 N N . PRO B 1 162 ? -15.633 -11.93 -13.336 1 90.38 162 PRO B N 1
ATOM 2786 C CA . PRO B 1 162 ? -14.531 -11.078 -13.781 1 90.38 162 PRO B CA 1
ATOM 2787 C C . PRO B 1 162 ? -14.133 -10.031 -12.734 1 90.38 162 PRO B C 1
ATOM 2789 O O . PRO B 1 162 ? -14.992 -9.477 -12.055 1 90.38 162 PRO B O 1
ATOM 2792 N N . LEU B 1 163 ? -12.844 -9.82 -12.641 1 89.75 163 LEU B N 1
ATOM 2793 C CA . LEU B 1 163 ? -12.273 -8.992 -11.586 1 89.75 163 LEU B CA 1
ATOM 2794 C C . LEU B 1 163 ? -12.883 -7.59 -11.609 1 89.75 163 LEU B C 1
ATOM 2796 O O . LEU B 1 163 ? -13.25 -7.055 -10.562 1 89.75 163 LEU B O 1
ATOM 2800 N N . HIS B 1 164 ? -12.93 -6.988 -12.797 1 90 164 HIS B N 1
ATOM 2801 C CA . HIS B 1 164 ? -13.438 -5.621 -12.898 1 90 164 HIS B CA 1
ATOM 2802 C C . HIS B 1 164 ? -14.867 -5.531 -12.383 1 90 164 HIS B C 1
ATOM 2804 O O . HIS B 1 164 ? -15.25 -4.543 -11.758 1 90 164 HIS B O 1
ATOM 2810 N N . GLU B 1 165 ? -15.641 -6.566 -12.57 1 92.31 165 GLU B N 1
ATOM 2811 C CA . GLU B 1 165 ? -17.016 -6.605 -12.086 1 92.31 165 GLU B CA 1
ATOM 2812 C C . GLU B 1 165 ? -17.062 -6.781 -10.57 1 92.31 165 GLU B C 1
ATOM 2814 O O . GLU B 1 165 ? -17.844 -6.121 -9.891 1 92.31 165 GLU B O 1
ATOM 2819 N N . ALA B 1 166 ? -16.281 -7.672 -10.086 1 91.5 166 ALA B N 1
ATOM 2820 C CA . ALA B 1 166 ? -16.219 -7.891 -8.641 1 91.5 166 ALA B CA 1
ATOM 2821 C C . ALA B 1 166 ? -15.812 -6.613 -7.914 1 91.5 166 ALA B C 1
ATOM 2823 O O . ALA B 1 166 ? -16.391 -6.27 -6.883 1 91.5 166 ALA B O 1
ATOM 2824 N N . LEU B 1 167 ? -14.852 -5.867 -8.445 1 90.69 167 LEU B N 1
ATOM 2825 C CA . LEU B 1 167 ? -14.367 -4.621 -7.859 1 90.69 167 LEU B CA 1
ATOM 2826 C C . LEU B 1 167 ? -15.453 -3.547 -7.895 1 90.69 167 LEU B C 1
ATOM 2828 O O . LEU B 1 167 ? -15.609 -2.789 -6.934 1 90.69 167 LEU B O 1
ATOM 2832 N N . SER B 1 168 ? -16.125 -3.5 -8.969 1 90.69 168 SER B N 1
ATOM 2833 C CA . SER B 1 168 ? -17.219 -2.541 -9.094 1 90.69 168 SER B CA 1
ATOM 2834 C C . SER B 1 168 ? -18.312 -2.799 -8.055 1 90.69 168 SER B C 1
ATOM 2836 O O . SER B 1 168 ? -18.797 -1.865 -7.418 1 90.69 168 SER B O 1
ATOM 2838 N N . GLN B 1 169 ? -18.625 -3.986 -7.855 1 88.75 169 GLN B N 1
ATOM 2839 C CA . GLN B 1 169 ? -19.641 -4.344 -6.855 1 88.75 169 GLN B CA 1
ATOM 2840 C C . GLN B 1 169 ? -19.156 -4.004 -5.449 1 88.75 169 GLN B C 1
ATOM 2842 O O . GLN B 1 169 ? -19.938 -3.531 -4.617 1 88.75 169 GLN B O 1
ATOM 2847 N N . TYR B 1 170 ? -17.938 -4.258 -5.152 1 88.38 170 TYR B N 1
ATOM 2848 C CA . TYR B 1 170 ? -17.359 -3.908 -3.863 1 88.38 170 TYR B CA 1
ATOM 2849 C C . TYR B 1 170 ? -17.484 -2.412 -3.6 1 88.38 170 TYR B C 1
ATOM 2851 O O . TYR B 1 170 ? -17.906 -1.998 -2.514 1 88.38 170 TYR B O 1
ATOM 2859 N N . GLN B 1 171 ? -17.031 -1.688 -4.633 1 84.94 171 GLN B N 1
ATOM 2860 C CA . GLN B 1 171 ? -17.062 -0.235 -4.496 1 84.94 171 GLN B CA 1
ATOM 2861 C C . GLN B 1 171 ? -18.469 0.271 -4.242 1 84.94 171 GLN B C 1
ATOM 2863 O O . GLN B 1 171 ? -18.688 1.156 -3.41 1 84.94 171 GLN B O 1
ATOM 2868 N N . ASP B 1 172 ? -19.406 -0.295 -4.906 1 85.06 172 ASP B N 1
ATOM 2869 C CA . ASP B 1 172 ? -20.812 0.084 -4.742 1 85.06 172 ASP B CA 1
ATOM 2870 C C . ASP B 1 172 ? -21.297 -0.22 -3.326 1 85.06 172 ASP B C 1
ATOM 2872 O O . ASP B 1 172 ? -21.953 0.616 -2.695 1 85.06 172 ASP B O 1
ATOM 2876 N N . GLU B 1 173 ? -20.922 -1.295 -2.848 1 82.31 173 GLU B N 1
ATOM 2877 C CA . GLU B 1 173 ? -21.375 -1.717 -1.522 1 82.31 173 GLU B CA 1
ATOM 2878 C C . GLU B 1 173 ? -20.641 -0.947 -0.427 1 82.31 173 GLU B C 1
ATOM 2880 O O . GLU B 1 173 ? -21.234 -0.576 0.585 1 82.31 173 GLU B O 1
ATOM 2885 N N . HIS B 1 174 ? -19.328 -0.823 -0.647 1 78.25 174 HIS B N 1
ATOM 2886 C CA . HIS B 1 174 ? -18.5 -0.124 0.33 1 78.25 174 HIS B CA 1
ATOM 2887 C C . HIS B 1 174 ? -18.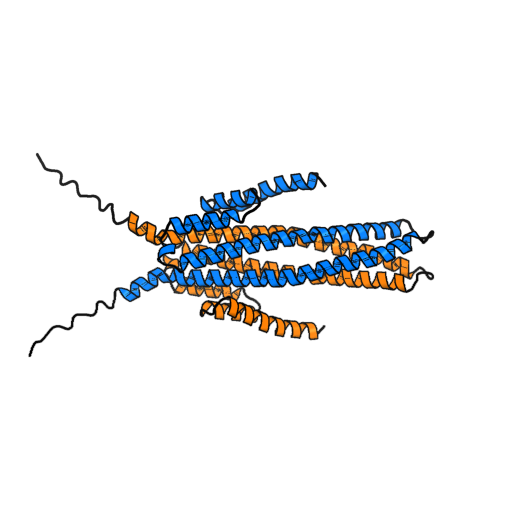953 1.328 0.486 1 78.25 174 HIS B C 1
ATOM 2889 O O . HIS B 1 174 ? -18.984 1.852 1.602 1 78.25 174 HIS B O 1
ATOM 2895 N N . LEU B 1 175 ? -19.125 1.96 -0.656 1 70.69 175 LEU B N 1
ATOM 2896 C CA . LEU B 1 175 ? -19.609 3.332 -0.625 1 70.69 175 LEU B CA 1
ATOM 2897 C C . LEU B 1 175 ? -20.953 3.412 0.09 1 70.69 175 LEU B C 1
ATOM 2899 O O . LEU B 1 175 ? -21.203 4.348 0.854 1 70.69 175 LEU B O 1
ATOM 2903 N N . LYS B 1 176 ? -21.812 2.545 -0.146 1 72 176 LYS B N 1
ATOM 2904 C CA . LYS B 1 176 ? -23.125 2.514 0.502 1 72 176 LYS B CA 1
ATOM 2905 C C . LYS B 1 176 ? -22.984 2.342 2.012 1 72 176 LYS B C 1
ATOM 2907 O O . LYS B 1 176 ? -23.703 2.98 2.783 1 72 176 LYS B O 1
ATOM 2912 N N . GLN B 1 177 ? -22.016 1.579 2.381 1 67.62 177 GLN B N 1
ATOM 2913 C CA . GLN B 1 177 ? -21.797 1.32 3.803 1 67.62 177 GLN B CA 1
ATOM 2914 C C . GLN B 1 177 ? -21.141 2.516 4.488 1 67.62 177 GLN B C 1
ATOM 2916 O O . GLN B 1 177 ? -21.484 2.854 5.621 1 67.62 177 GLN B O 1
ATOM 2921 N N . ASN B 1 178 ? -20.031 3.041 3.836 1 62.47 178 ASN B N 1
ATOM 2922 C CA . ASN B 1 178 ? -19.344 4.207 4.395 1 62.47 178 ASN B CA 1
ATOM 2923 C C . ASN B 1 178 ? -20.25 5.438 4.379 1 62.47 178 ASN B C 1
ATOM 2925 O O . ASN B 1 178 ? -20.156 6.293 5.262 1 62.47 178 ASN B O 1
ATOM 2929 N N . ASN B 1 179 ? -20.875 5.695 3.234 1 55.5 179 ASN B N 1
ATOM 2930 C CA . ASN B 1 179 ? -21.844 6.777 3.232 1 55.5 179 ASN B CA 1
ATOM 2931 C C . ASN B 1 179 ? -22.875 6.617 4.359 1 55.5 179 ASN B C 1
ATOM 2933 O O . ASN B 1 179 ? -23.359 7.605 4.91 1 55.5 179 ASN B O 1
ATOM 2937 N N . ASN B 1 180 ? -23.078 5.48 4.582 1 49.53 180 ASN B N 1
ATOM 2938 C CA . ASN B 1 180 ? -23.953 5.289 5.73 1 49.53 180 ASN B CA 1
ATOM 2939 C C . ASN B 1 180 ? -23.25 5.625 7.043 1 49.53 180 ASN B C 1
ATOM 2941 O O . ASN B 1 180 ? -23.891 6.078 7.996 1 49.53 180 ASN B O 1
ATOM 2945 N N . ASP B 1 181 ? -22.031 5.434 7.016 1 45.31 181 ASP B N 1
ATOM 2946 C CA . ASP B 1 181 ? -21.297 5.781 8.227 1 45.31 181 ASP B CA 1
ATOM 2947 C C . ASP B 1 181 ? -21.047 7.285 8.305 1 45.31 181 ASP B C 1
ATOM 2949 O O . ASP B 1 181 ? -21.016 7.863 9.398 1 45.31 181 ASP B O 1
ATOM 2953 N N . ILE B 1 182 ? -20.594 8.062 7.195 1 41.78 182 ILE B N 1
ATOM 2954 C CA . ILE B 1 182 ? -20.453 9.516 7.23 1 41.78 182 ILE B CA 1
ATOM 2955 C C . ILE B 1 182 ? -21.797 10.156 7.609 1 41.78 182 ILE B C 1
ATOM 2957 O O . ILE B 1 182 ? -21.812 11.266 8.156 1 41.78 182 ILE B O 1
ATOM 2961 N N . GLU B 1 183 ? -22.891 9.633 7.109 1 38.44 183 GLU B N 1
ATOM 2962 C CA . GLU B 1 183 ? -24.094 10.312 7.559 1 38.44 183 GLU B CA 1
ATOM 2963 C C . GLU B 1 183 ? -24.156 10.391 9.078 1 38.44 183 GLU B C 1
ATOM 2965 O O . GLU B 1 183 ? -24.969 11.133 9.641 1 38.44 183 GLU B O 1
ATOM 2970 N N . LEU B 1 184 ? -23.438 9.453 9.617 1 34.44 184 LEU B N 1
ATOM 2971 C CA . LEU B 1 184 ? -23.625 9.594 11.062 1 34.44 184 LEU B CA 1
ATOM 2972 C C . LEU B 1 184 ? -22.688 10.656 11.633 1 34.44 184 LEU B C 1
ATOM 2974 O O . LEU B 1 184 ? -22.672 10.898 12.836 1 34.44 184 LEU B O 1
ATOM 2978 N N . PHE B 1 185 ? -21.5 11.102 10.82 1 30.44 185 PHE B N 1
ATOM 2979 C CA . PHE B 1 185 ? -20.938 12.281 11.469 1 30.44 185 PHE B CA 1
ATOM 2980 C C . PHE B 1 185 ? -21.703 13.531 11.062 1 30.44 185 PHE B C 1
ATOM 2982 O O . PHE B 1 185 ? -22.156 13.648 9.922 1 30.44 185 PHE B O 1
#

pLDDT: mean 83.15, std 18.54, range [29.11, 97.62]

Foldseek 3Di:
DDPPDDPPPPPPPPVVVVVVLVVLVVLLVVLVVLLVVLVVVLVVVVVVLVVVLVVLVVVLVVLVVVLVVLVVDPPRDPVVNVVSVVVNVVSVVSNVVSVVVVVVSLVSVLVSLLSVLVSVQSVDPVSVPDPVNVVVSLVVSLVSDDDPLVNQLSVCVVVPHDNVVSVVSSVVVVCVVVVVVVVVD/DDPPPPPDPPPPPPVVVVVVLVVLVVLLVVLVVLLVVLVVVLVVVVVVLVVVLVVLVVVLVVLVVVLVVLVVDPPRDPVVNVVSVVVNVVSVVSNVVSVVVVVVSLVSVLVSLLSVLVSVQSVDPVSVPDPVNVVVSLVVSLVSDDDPLVNQLSVCVVVPHDNVVSVVSSVVVVCVVVVVVVVVD

Nearest PDB structures (foldseek):
  3g67-assembly1_B  TM=4.669E-01  e=9.674E-01  Thermotoga maritima
  5xg2-assembly1_A  TM=3.484E-01  e=8.223E-01  Pyrococcus yayanosii CH1
  3ja6-assembly1_I  TM=3.903E-01  e=1.339E+00  Escherichia coli
  3ja6-assembly1_H  TM=2.943E-01  e=4.784E-01  Escherichia coli
  3zx6-assembly1_B  TM=2.207E-01  e=1.575E+00  Archaeoglobus fulgidus DSM 4304